Protein AF-A0A1M5M023-F1 (afdb_monomer_lite)

Radius of gyration: 17.91 Å; chains: 1; bounding box: 40×38×48 Å

Secondary structure (DSSP, 8-state):
-------S--S-TTSS-SEEE-GGG-SSHHHHHHHHHHHSSTTHHHHHHHHTTS---EEEEEEPSS----SEE-EES--TT--EEEEHHHHHHHTTS-BTT-EEEEEEEEETTEEEEEEEEE-PBPPGGGB-TTT-EEEE--TTSPPEEE--SSHHHHHHHHTT-S--EEEE--B-TT--TT-SEEE-TTS-EEEEHHHHHHHHHTT--S-EEEE-SSSTTSEEEEE-

pLDDT: mean 89.11, std 13.05, range [33.25, 98.62]

Foldseek 3Di:
DDDDPDFPCQQDPVQAFFKEQDLVQDPDSVLVVVQCCCFVDPNVVVQVVCPLVDAHASREIEGDQRGDDFQWGGYPPGTHQQGTKGAPLRVVLPVVAAAASWDWHWHWYDYPPDIGTTTRIGADADDQQQWPQVPWKKWFDDPPGDTDIDGDPGPVRVVVVCVVPVGMGTAAIDTHPPDDLRGAWHAHPNRWIKGFPVSVVSCVVSVGGDWDWAQDHHDPDGITTIDD

Sequence (228 aa):
MRSSSDPKEIGVSNGIMQAEILRSGFLNPSKYDDLMANLGSNLYWNHVDKIRSMVFDVQYAKLLPDAIRTDFLQFGPALISCPFLISTSAKNLLMQFNLSGLSLWPATVAKGRERFDYFLAYLSHVPDESIDFGKSVFFTGGMFLPKNFLKFSDANEKRQFVSKNYDLGYHSIYSGKGFDSSLDLFELSNAEVLVSSRLKNALEKAQLSGVHFLPAFGEEGEWLKLYC

Structure (mmCIF, N/CA/C/O backbone):
data_AF-A0A1M5M023-F1
#
_entry.id   AF-A0A1M5M023-F1
#
loop_
_atom_site.group_PDB
_atom_site.id
_atom_site.type_symbol
_atom_site.label_atom_id
_atom_site.label_alt_id
_atom_site.label_comp_id
_atom_site.label_asym_id
_atom_site.label_entity_id
_atom_site.label_seq_id
_atom_site.pdbx_PDB_ins_code
_atom_site.Cartn_x
_atom_site.Cartn_y
_atom_site.Cartn_z
_atom_site.occupancy
_atom_site.B_iso_or_equiv
_atom_site.auth_seq_id
_atom_site.auth_comp_id
_atom_site.auth_asym_id
_atom_site.auth_atom_id
_atom_site.pdbx_PDB_model_num
ATOM 1 N N . MET A 1 1 ? 15.739 5.879 24.626 1.00 35.38 1 MET A N 1
ATOM 2 C CA . MET A 1 1 ? 16.598 5.434 23.509 1.00 35.38 1 MET A CA 1
ATOM 3 C C . MET A 1 1 ? 15.853 4.343 22.760 1.00 35.38 1 MET A C 1
ATOM 5 O O . MET A 1 1 ? 15.659 3.278 23.326 1.00 35.38 1 MET A O 1
ATOM 9 N N . ARG A 1 2 ? 15.326 4.643 21.566 1.00 33.25 2 ARG A N 1
ATOM 10 C CA . ARG A 1 2 ? 14.674 3.660 20.688 1.00 33.25 2 ARG A CA 1
ATOM 11 C C . ARG A 1 2 ? 15.612 3.363 19.521 1.00 33.25 2 ARG A C 1
ATOM 13 O O . ARG A 1 2 ? 16.281 4.261 19.025 1.00 33.25 2 ARG A O 1
ATOM 20 N N . SER A 1 3 ? 15.695 2.075 19.231 1.00 36.56 3 SER A N 1
ATOM 21 C CA . SER A 1 3 ? 16.610 1.361 18.351 1.00 36.56 3 SER A CA 1
ATOM 22 C C . SER A 1 3 ? 16.607 1.849 16.905 1.00 36.56 3 SER A C 1
ATOM 24 O O . SER A 1 3 ? 15.561 2.235 16.392 1.00 36.56 3 SER A O 1
ATOM 26 N N . SER A 1 4 ? 17.792 1.749 16.292 1.00 42.66 4 SER A N 1
ATOM 27 C CA . SER A 1 4 ? 18.099 1.847 14.859 1.00 42.66 4 SER A CA 1
ATOM 28 C C . SER A 1 4 ? 16.906 1.509 13.956 1.00 42.66 4 SER A C 1
ATOM 30 O O . SER A 1 4 ? 16.450 0.366 13.922 1.00 42.66 4 SER A O 1
ATOM 32 N N . SER A 1 5 ? 16.397 2.536 13.277 1.00 41.84 5 SER A N 1
ATOM 33 C CA . SER A 1 5 ? 15.277 2.503 12.334 1.00 41.84 5 SER A CA 1
ATOM 34 C C . SER A 1 5 ? 15.737 2.538 10.878 1.00 41.84 5 SER A C 1
ATOM 36 O O . SER A 1 5 ? 14.911 2.764 9.997 1.00 41.84 5 SER A O 1
ATOM 38 N N . ASP A 1 6 ? 17.035 2.380 10.621 1.00 42.81 6 ASP A N 1
ATOM 39 C CA . ASP A 1 6 ? 17.540 2.487 9.261 1.00 42.81 6 ASP A CA 1
ATOM 40 C C . ASP A 1 6 ? 17.198 1.203 8.498 1.00 42.81 6 ASP A C 1
ATOM 42 O O . ASP A 1 6 ? 17.488 0.098 8.983 1.00 42.81 6 ASP A O 1
ATOM 46 N N . PRO A 1 7 ? 16.548 1.314 7.328 1.00 45.66 7 PRO A N 1
ATOM 47 C CA . PRO A 1 7 ? 16.243 0.156 6.515 1.00 45.66 7 PRO A CA 1
ATOM 48 C C . PRO A 1 7 ? 17.535 -0.598 6.193 1.00 45.66 7 PRO A C 1
ATOM 50 O O . PRO A 1 7 ? 18.581 0.003 5.938 1.00 45.66 7 PRO A O 1
ATOM 53 N N . LYS A 1 8 ? 17.462 -1.934 6.188 1.00 51.94 8 LYS A N 1
ATOM 54 C CA . LYS A 1 8 ? 18.503 -2.788 5.607 1.00 51.94 8 LYS A CA 1
ATOM 55 C C . LYS A 1 8 ? 18.603 -2.439 4.120 1.00 51.94 8 LYS A C 1
ATOM 57 O O . LYS A 1 8 ? 17.838 -2.958 3.321 1.00 51.94 8 LYS A O 1
ATOM 62 N N . GLU A 1 9 ? 19.502 -1.511 3.810 1.00 61.62 9 GLU A N 1
ATOM 63 C CA . GLU A 1 9 ? 20.030 -1.160 2.490 1.00 61.62 9 GLU A CA 1
ATOM 64 C C . GLU A 1 9 ? 18.996 -1.240 1.345 1.00 61.62 9 GLU A C 1
ATOM 66 O O . GLU A 1 9 ? 19.078 -2.094 0.471 1.00 61.62 9 GLU A O 1
ATOM 71 N N . ILE A 1 10 ? 18.026 -0.315 1.310 1.00 60.50 10 ILE A N 1
ATOM 72 C CA . ILE A 1 10 ? 17.159 -0.107 0.125 1.00 60.50 10 ILE A CA 1
ATOM 73 C C . ILE A 1 10 ? 17.850 0.716 -0.980 1.00 60.50 10 ILE A C 1
ATOM 75 O O . ILE A 1 10 ? 17.304 0.900 -2.071 1.00 60.50 10 ILE A O 1
ATOM 79 N N . GLY A 1 11 ? 19.068 1.197 -0.710 1.00 53.47 11 GLY A N 1
ATOM 80 C CA . GLY A 1 11 ? 19.933 1.883 -1.670 1.00 53.47 11 GLY A CA 1
ATOM 81 C C . GLY A 1 11 ? 19.554 3.335 -1.975 1.00 53.47 11 GLY A C 1
ATOM 82 O O . GLY A 1 11 ? 20.213 3.963 -2.788 1.00 53.47 11 GLY A O 1
ATOM 83 N N . VAL A 1 12 ? 18.532 3.914 -1.337 1.00 57.50 12 VAL A N 1
ATOM 84 C CA . VAL A 1 12 ? 18.124 5.313 -1.576 1.00 57.50 12 VAL A CA 1
ATOM 85 C C . VAL A 1 12 ? 18.410 6.213 -0.377 1.00 57.50 12 VAL A C 1
ATOM 87 O O . VAL A 1 12 ? 18.121 5.862 0.762 1.00 57.50 12 VAL A O 1
ATOM 90 N N . SER A 1 13 ? 18.954 7.404 -0.640 1.00 51.31 13 SER A N 1
ATOM 91 C CA . SER A 1 13 ? 19.329 8.388 0.389 1.00 51.31 13 SER A CA 1
ATOM 92 C C . SER A 1 13 ? 18.140 9.129 1.004 1.00 51.31 13 SER A C 1
ATOM 94 O O . SER A 1 13 ? 18.259 9.677 2.096 1.00 51.31 13 SER A O 1
ATOM 96 N N . ASN A 1 14 ? 16.994 9.153 0.318 1.00 57.53 14 ASN A N 1
ATOM 97 C CA . ASN A 1 14 ? 15.777 9.806 0.796 1.00 57.53 14 ASN A CA 1
ATOM 98 C C . ASN A 1 14 ? 14.862 8.872 1.603 1.00 57.53 14 ASN A C 1
ATOM 100 O O . ASN A 1 14 ? 13.925 9.371 2.210 1.00 57.53 14 ASN A O 1
ATOM 104 N N . GLY A 1 15 ? 15.107 7.556 1.596 1.00 59.62 15 GLY A N 1
ATOM 105 C CA . GLY A 1 15 ? 14.367 6.564 2.384 1.00 59.62 15 GLY A CA 1
ATOM 106 C C . GLY A 1 15 ? 12.856 6.466 2.125 1.00 59.62 15 GLY A C 1
ATOM 107 O O . GLY A 1 15 ? 12.170 5.864 2.938 1.00 59.62 15 GLY A O 1
ATOM 108 N N . ILE A 1 16 ? 12.329 7.093 1.062 1.00 73.75 16 ILE A N 1
ATOM 109 C CA . ILE A 1 16 ? 10.873 7.281 0.857 1.00 73.75 16 ILE A CA 1
ATOM 110 C C . ILE A 1 16 ? 10.359 6.623 -0.433 1.00 73.75 16 ILE A C 1
ATOM 112 O O . ILE A 1 16 ? 9.174 6.342 -0.569 1.00 73.75 16 ILE A O 1
ATOM 116 N N . MET A 1 17 ? 11.209 6.438 -1.444 1.00 88.25 17 MET A N 1
ATOM 117 C CA . MET A 1 17 ? 10.766 5.929 -2.742 1.00 88.25 17 MET A CA 1
ATOM 118 C C . MET A 1 17 ? 11.914 5.226 -3.451 1.00 88.25 17 MET A C 1
ATOM 120 O O . MET A 1 17 ? 13.002 5.786 -3.554 1.00 88.25 17 MET A O 1
ATOM 124 N N . GLN A 1 18 ? 11.662 4.031 -3.986 1.00 93.81 18 GLN A N 1
ATOM 125 C CA . GLN A 1 18 ? 12.644 3.253 -4.745 1.00 93.81 18 GLN A CA 1
ATOM 126 C C . GLN A 1 18 ? 12.351 3.252 -6.249 1.00 93.81 18 GLN A C 1
ATOM 128 O O . GLN A 1 18 ? 13.284 3.137 -7.043 1.00 93.81 18 GLN A O 1
ATOM 133 N N . ALA A 1 19 ? 11.087 3.395 -6.657 1.00 96.31 19 ALA A N 1
ATOM 134 C CA . ALA A 1 19 ? 10.673 3.397 -8.059 1.00 96.31 19 ALA A CA 1
ATOM 135 C C . ALA A 1 19 ? 9.738 4.567 -8.411 1.00 96.31 19 ALA A C 1
ATOM 137 O O . ALA A 1 19 ? 9.042 5.104 -7.560 1.00 96.31 19 ALA A O 1
ATOM 138 N N . GLU A 1 20 ? 9.687 4.948 -9.683 1.00 97.00 20 GLU A N 1
ATOM 139 C CA . GLU A 1 20 ? 8.824 6.020 -10.185 1.00 97.00 20 GLU A CA 1
ATOM 140 C C . GLU A 1 20 ? 7.990 5.530 -11.376 1.00 97.00 20 GLU A C 1
ATOM 142 O O . GLU A 1 20 ? 8.530 5.159 -12.419 1.00 97.00 20 GLU A O 1
ATOM 147 N N . ILE A 1 21 ? 6.666 5.520 -11.238 1.00 97.75 21 ILE A N 1
ATOM 148 C CA . ILE A 1 21 ? 5.713 5.241 -12.311 1.00 97.75 21 ILE A CA 1
ATOM 149 C C . ILE A 1 21 ? 5.645 6.471 -13.214 1.00 97.75 21 ILE A C 1
ATOM 151 O O . ILE A 1 21 ? 5.137 7.528 -12.836 1.00 97.75 21 ILE A O 1
ATOM 155 N N . LEU A 1 22 ? 6.145 6.320 -14.438 1.00 97.31 22 LEU A N 1
ATOM 156 C CA . LEU A 1 22 ? 6.310 7.427 -15.374 1.00 97.31 22 LEU A CA 1
ATOM 157 C C . LEU A 1 22 ? 5.343 7.303 -16.542 1.00 97.31 22 LEU A C 1
ATOM 159 O O . LEU A 1 22 ? 5.403 6.336 -17.301 1.00 97.31 22 LEU A O 1
ATOM 163 N N . ARG A 1 23 ? 4.536 8.348 -16.760 1.00 97.31 23 ARG A N 1
ATOM 164 C CA . ARG A 1 23 ? 3.611 8.454 -17.900 1.00 97.31 23 ARG A CA 1
ATOM 165 C C . ARG A 1 23 ? 4.286 8.186 -19.245 1.00 97.31 23 ARG A C 1
ATOM 167 O O . ARG A 1 23 ? 3.707 7.532 -20.103 1.00 97.31 23 ARG A O 1
ATOM 174 N N . SER A 1 24 ? 5.515 8.671 -19.425 1.00 96.38 24 SER A N 1
ATOM 175 C CA . SER A 1 24 ? 6.295 8.511 -20.661 1.00 96.38 24 SER A CA 1
ATOM 176 C C . SER A 1 24 ? 6.699 7.066 -20.966 1.00 96.38 24 SER A C 1
ATOM 178 O O . SER A 1 24 ? 7.085 6.780 -22.096 1.00 96.38 24 SER A O 1
ATOM 180 N N . GLY A 1 25 ? 6.626 6.164 -19.985 1.00 94.12 25 GLY A N 1
ATOM 181 C CA . GLY A 1 25 ? 6.910 4.745 -20.175 1.00 94.12 25 GLY A CA 1
ATOM 182 C C . GLY A 1 25 ? 5.695 3.906 -20.575 1.00 94.12 25 GLY A C 1
ATOM 183 O O . GLY A 1 25 ? 5.856 2.732 -20.898 1.00 94.12 25 GLY A O 1
ATOM 184 N N . PHE A 1 26 ? 4.489 4.480 -20.575 1.00 96.62 26 PHE A N 1
ATOM 185 C CA . PHE A 1 26 ? 3.281 3.784 -21.010 1.00 96.62 26 PHE A CA 1
ATOM 186 C C . PHE A 1 26 ? 3.170 3.832 -22.535 1.00 96.62 26 PHE A C 1
ATOM 188 O O . PHE A 1 26 ? 3.333 4.886 -23.147 1.00 96.62 26 PHE A O 1
ATOM 195 N N . LEU A 1 27 ? 2.831 2.696 -23.152 1.00 95.00 27 LEU A N 1
ATOM 196 C CA . LEU A 1 27 ? 2.595 2.601 -24.598 1.00 95.00 27 LEU A CA 1
ATOM 197 C C . LEU A 1 27 ? 1.394 3.451 -25.024 1.00 95.00 27 LEU A C 1
ATOM 199 O O . LEU A 1 27 ? 1.394 4.049 -26.095 1.00 95.00 27 LEU A O 1
ATOM 203 N N . ASN A 1 28 ? 0.374 3.496 -24.166 1.00 94.62 28 ASN A N 1
ATOM 204 C CA . ASN A 1 28 ? -0.762 4.391 -24.299 1.00 94.62 28 ASN A CA 1
ATOM 205 C C . ASN A 1 28 ? -0.830 5.294 -23.057 1.00 94.62 28 ASN A C 1
ATOM 207 O O . ASN A 1 28 ? -1.202 4.804 -21.986 1.00 94.62 28 ASN A O 1
ATOM 211 N N . PRO A 1 29 ? -0.526 6.597 -23.183 1.00 95.38 29 PRO A N 1
ATOM 212 C CA . PRO A 1 29 ? -0.578 7.524 -22.060 1.00 95.38 29 PRO A CA 1
ATOM 213 C C . PRO A 1 29 ? -1.946 7.611 -21.371 1.00 95.38 29 PRO A C 1
ATOM 215 O O . PRO A 1 29 ? -1.983 7.883 -20.175 1.00 95.38 29 PRO A O 1
ATOM 218 N N . SER A 1 30 ? -3.053 7.311 -22.066 1.00 95.75 30 SER A N 1
ATOM 219 C CA . SER A 1 30 ? -4.382 7.321 -21.441 1.00 95.75 30 SER A CA 1
ATOM 220 C C . SER A 1 30 ? -4.502 6.286 -20.322 1.00 95.75 30 SER A C 1
ATOM 222 O O . SER A 1 30 ? -5.190 6.537 -19.348 1.00 95.75 30 SER A O 1
ATOM 224 N N . LYS A 1 31 ? -3.787 5.154 -20.404 1.00 95.56 31 LYS A N 1
ATOM 225 C CA . LYS A 1 31 ? -3.779 4.149 -19.329 1.00 95.56 31 LYS A CA 1
ATOM 226 C C . LYS A 1 31 ? -3.138 4.675 -18.045 1.00 95.56 31 LYS A C 1
ATOM 228 O O . LYS A 1 31 ? -3.568 4.311 -16.956 1.00 95.56 31 LYS A O 1
ATOM 233 N N . TYR A 1 32 ? -2.101 5.506 -18.171 1.00 96.56 32 TYR A N 1
ATOM 234 C CA . TYR A 1 32 ? -1.521 6.195 -17.020 1.00 96.56 32 TYR A CA 1
ATOM 235 C C . TYR A 1 32 ? -2.515 7.214 -16.460 1.00 96.56 32 TYR A C 1
ATOM 237 O O . TYR A 1 32 ? -2.708 7.281 -15.251 1.00 96.56 32 TYR A O 1
ATOM 245 N N . ASP A 1 33 ? -3.171 7.977 -17.335 1.00 95.12 33 ASP A N 1
ATOM 246 C CA . ASP A 1 33 ? -4.159 8.972 -16.917 1.00 95.12 33 ASP A CA 1
ATOM 247 C C . ASP A 1 33 ? -5.345 8.302 -16.194 1.00 95.12 33 ASP A C 1
ATOM 249 O O . ASP A 1 33 ? -5.766 8.781 -15.144 1.00 95.12 33 ASP A O 1
ATOM 253 N N . ASP A 1 34 ? -5.806 7.143 -16.674 1.00 94.00 34 ASP A N 1
ATOM 254 C CA . ASP A 1 34 ? -6.837 6.321 -16.033 1.00 94.00 34 ASP A CA 1
ATOM 255 C C . ASP A 1 34 ? -6.379 5.791 -14.663 1.00 94.00 34 ASP A C 1
ATOM 257 O O . ASP A 1 34 ? -7.137 5.856 -13.691 1.00 94.00 34 ASP A O 1
ATOM 261 N N . LEU A 1 35 ? -5.138 5.298 -14.556 1.00 95.81 35 LEU A N 1
ATOM 262 C CA . LEU A 1 35 ? -4.537 4.874 -13.286 1.00 95.81 35 LEU A CA 1
ATOM 263 C C . LEU A 1 35 ? -4.533 6.029 -12.274 1.00 95.81 35 LEU A C 1
ATOM 265 O O . LEU A 1 35 ? -4.986 5.867 -11.142 1.00 95.81 35 LEU A O 1
ATOM 269 N N . MET A 1 36 ? -4.067 7.208 -12.688 1.00 95.50 36 MET A N 1
ATOM 270 C CA . MET A 1 36 ? -3.981 8.386 -11.825 1.00 95.50 36 MET A CA 1
ATOM 271 C C . MET A 1 36 ? -5.354 8.950 -11.464 1.00 95.50 36 MET A C 1
ATOM 273 O O . MET A 1 36 ? -5.558 9.371 -10.328 1.00 95.50 36 MET A O 1
ATOM 277 N N . ALA A 1 37 ? -6.315 8.933 -12.387 1.00 93.25 37 ALA A N 1
ATOM 278 C CA . ALA A 1 37 ? -7.674 9.371 -12.106 1.00 93.25 37 ALA A CA 1
ATOM 279 C C . ALA A 1 37 ? -8.325 8.484 -11.038 1.00 93.25 37 ALA A C 1
ATOM 281 O O . ALA A 1 37 ? -8.910 9.007 -10.092 1.00 93.25 37 ALA A O 1
ATOM 282 N N . ASN A 1 38 ? -8.179 7.162 -11.149 1.00 93.62 38 ASN A N 1
ATOM 283 C CA . ASN A 1 38 ? -8.860 6.223 -10.258 1.00 93.62 38 ASN A CA 1
ATOM 284 C C . ASN A 1 38 ? -8.125 5.976 -8.939 1.00 93.62 38 ASN A C 1
ATOM 286 O O . ASN A 1 38 ? -8.792 5.802 -7.928 1.00 93.62 38 ASN A O 1
ATOM 290 N N . LEU A 1 39 ? -6.790 5.960 -8.929 1.00 94.69 39 LEU A N 1
ATOM 291 C CA . LEU A 1 39 ? -5.995 5.609 -7.745 1.00 94.69 39 LEU A CA 1
ATOM 292 C C . LEU A 1 39 ? -5.110 6.757 -7.245 1.00 94.69 39 LEU A C 1
ATOM 294 O O . LEU A 1 39 ? -4.741 6.774 -6.082 1.00 94.69 39 LEU A O 1
ATOM 298 N N . GLY A 1 40 ? -4.758 7.729 -8.083 1.00 92.00 40 GLY A N 1
ATOM 299 C CA . GLY A 1 40 ? -3.859 8.833 -7.721 1.00 92.00 40 GLY A CA 1
ATOM 300 C C . GLY A 1 40 ? -4.563 10.141 -7.349 1.00 92.00 40 GLY A C 1
ATOM 301 O O . GLY A 1 40 ? -3.900 11.166 -7.204 1.00 92.00 40 GLY A O 1
ATOM 302 N N . SER A 1 41 ? -5.896 10.149 -7.249 1.00 87.94 41 SER A N 1
ATOM 303 C CA . SER A 1 41 ? -6.681 11.369 -7.042 1.00 87.94 41 SER A CA 1
ATOM 304 C C . SER A 1 41 ? -7.843 11.167 -6.070 1.00 87.94 41 SER A C 1
ATOM 306 O O . SER A 1 41 ? -8.285 10.047 -5.825 1.00 87.94 41 SER A O 1
ATOM 308 N N . ASN A 1 42 ? -8.415 12.272 -5.582 1.00 80.62 42 ASN A N 1
ATOM 309 C CA . ASN A 1 42 ? -9.612 12.243 -4.732 1.00 80.62 42 ASN A CA 1
ATOM 310 C C . ASN A 1 42 ? -10.850 11.633 -5.421 1.00 80.62 42 ASN A C 1
ATOM 312 O O . ASN A 1 42 ? -11.826 11.335 -4.736 1.00 80.62 42 ASN A O 1
ATOM 316 N N . LEU A 1 43 ? -10.828 11.418 -6.745 1.00 83.56 43 LEU A N 1
ATOM 317 C CA . LEU A 1 43 ? -11.895 10.696 -7.444 1.00 83.56 43 LEU A CA 1
ATOM 318 C C . LEU A 1 43 ? -11.977 9.221 -7.027 1.00 83.56 43 LEU A C 1
ATOM 320 O O . LEU A 1 43 ? -13.042 8.628 -7.190 1.00 83.56 43 LEU A O 1
ATOM 324 N N . TYR A 1 44 ? -10.911 8.660 -6.440 1.00 87.94 44 TYR A N 1
ATOM 325 C CA . TYR A 1 44 ? -10.903 7.320 -5.844 1.00 87.94 44 TYR A CA 1
ATOM 326 C C . TYR A 1 44 ? -12.145 7.064 -4.983 1.00 87.94 44 TYR A C 1
ATOM 328 O O . TYR A 1 44 ? -12.845 6.065 -5.155 1.00 87.94 44 TYR A O 1
ATOM 336 N N . TRP A 1 45 ? -12.485 8.023 -4.117 1.00 85.19 45 TRP A N 1
ATOM 337 C CA . TRP A 1 45 ? -13.590 7.896 -3.169 1.00 85.19 45 TRP A CA 1
ATOM 338 C C . TRP A 1 45 ? -14.967 7.785 -3.836 1.00 85.19 45 TRP A C 1
ATOM 340 O O . TRP A 1 45 ? -15.885 7.229 -3.241 1.00 85.19 45 TRP A O 1
ATOM 350 N N . ASN A 1 46 ? -15.120 8.242 -5.083 1.00 85.88 46 ASN A N 1
ATOM 351 C CA . ASN A 1 46 ? -16.385 8.143 -5.820 1.00 85.88 46 ASN A CA 1
ATOM 352 C C . ASN A 1 46 ? -16.626 6.744 -6.406 1.00 85.88 46 ASN A C 1
ATOM 354 O O . ASN A 1 46 ? -17.747 6.424 -6.814 1.00 85.88 46 ASN A O 1
ATOM 358 N N . HIS A 1 47 ? -15.577 5.927 -6.518 1.00 86.00 47 HIS A N 1
ATOM 359 C CA . HIS A 1 47 ? -15.614 4.655 -7.239 1.00 86.00 47 HIS A CA 1
ATOM 360 C C . HIS A 1 47 ? -14.941 3.505 -6.483 1.00 86.00 47 HIS A C 1
ATOM 362 O O . HIS A 1 47 ? -14.726 2.456 -7.086 1.00 86.00 47 HIS A O 1
ATOM 368 N N . VAL A 1 48 ? -14.659 3.664 -5.185 1.00 86.75 48 VAL A N 1
ATOM 369 C CA . VAL A 1 48 ? -13.956 2.673 -4.350 1.00 86.75 48 VAL A CA 1
ATOM 370 C C . VAL A 1 48 ? -14.539 1.260 -4.485 1.00 86.75 48 VAL A C 1
ATOM 372 O O . VAL A 1 48 ? -13.797 0.306 -4.712 1.00 86.75 48 VAL A O 1
ATOM 375 N N . ASP A 1 49 ? -15.869 1.133 -4.513 1.00 86.56 49 ASP A N 1
ATOM 376 C CA . ASP A 1 49 ? -16.572 -0.153 -4.649 1.00 86.56 49 ASP A CA 1
ATOM 377 C C . ASP A 1 49 ? -16.336 -0.854 -6.000 1.00 86.56 49 ASP A C 1
ATOM 379 O O . ASP A 1 49 ? -16.578 -2.052 -6.146 1.00 86.56 49 ASP A O 1
ATOM 383 N N . LYS A 1 50 ? -15.875 -0.113 -7.014 1.00 90.00 50 LYS A N 1
ATOM 384 C CA . LYS A 1 50 ? -15.622 -0.606 -8.375 1.00 90.00 50 LYS A CA 1
ATOM 385 C C . LYS A 1 50 ? -14.143 -0.842 -8.660 1.00 90.00 50 LYS A C 1
ATOM 387 O O . LYS A 1 50 ? -13.835 -1.522 -9.630 1.00 90.00 50 LYS A O 1
ATOM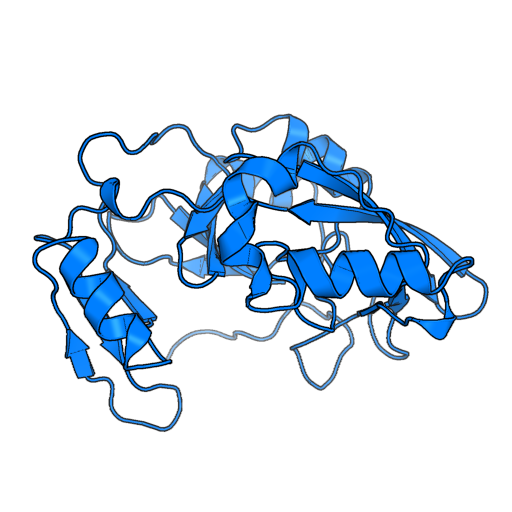 392 N N . ILE A 1 51 ? -13.226 -0.328 -7.839 1.00 89.94 51 ILE A N 1
ATOM 393 C CA . ILE A 1 51 ? -11.780 -0.414 -8.106 1.00 89.94 51 ILE A CA 1
ATOM 394 C C . ILE A 1 51 ? -11.327 -1.863 -8.303 1.00 89.94 51 ILE A C 1
ATOM 396 O O . ILE A 1 51 ? -10.569 -2.163 -9.219 1.00 89.94 51 ILE A O 1
ATOM 400 N N . ARG A 1 52 ? -11.856 -2.794 -7.506 1.00 85.38 52 ARG A N 1
ATOM 401 C CA . ARG A 1 52 ? -11.487 -4.217 -7.584 1.00 85.38 52 ARG A CA 1
ATOM 402 C C . ARG A 1 52 ? -11.937 -4.919 -8.864 1.00 85.38 52 ARG A C 1
ATOM 404 O O . ARG A 1 52 ? -11.370 -5.949 -9.211 1.00 85.38 52 ARG A O 1
ATOM 411 N N . SER A 1 53 ? -12.961 -4.407 -9.546 1.00 87.94 53 SER A N 1
ATOM 412 C CA . SER A 1 53 ? -13.391 -4.938 -10.845 1.00 87.94 53 SER A CA 1
ATOM 413 C C . SER A 1 53 ? -12.688 -4.257 -12.019 1.00 87.94 53 SER A C 1
ATOM 415 O O . SER A 1 53 ? -12.830 -4.706 -13.157 1.00 87.94 53 SER A O 1
ATOM 417 N N . MET A 1 54 ? -11.907 -3.205 -11.760 1.00 91.06 54 MET A N 1
ATOM 418 C CA . MET A 1 54 ? -11.059 -2.571 -12.759 1.00 91.06 54 MET A CA 1
ATOM 419 C C . MET A 1 54 ? -9.774 -3.370 -12.982 1.00 91.06 54 MET A C 1
ATOM 421 O O . MET A 1 54 ? -9.262 -4.073 -12.106 1.00 91.06 54 MET A O 1
ATOM 425 N N . VAL A 1 55 ? -9.233 -3.234 -14.190 1.00 90.50 55 VAL A N 1
ATOM 426 C CA . VAL A 1 55 ? -7.961 -3.839 -14.580 1.00 90.50 55 VAL A CA 1
ATOM 427 C C . VAL A 1 55 ? -6.981 -2.718 -14.866 1.00 90.50 55 VAL A C 1
ATOM 429 O O . VAL A 1 55 ? -7.121 -2.004 -15.859 1.00 90.50 55 VAL A O 1
ATOM 432 N N . PHE A 1 56 ? -5.982 -2.585 -14.001 1.00 94.94 56 PHE A N 1
ATOM 433 C CA . PHE A 1 56 ? -4.845 -1.708 -14.239 1.00 94.94 56 PHE A CA 1
ATOM 434 C C . PHE A 1 56 ? -3.652 -2.509 -14.767 1.00 94.94 56 PHE A C 1
ATOM 436 O O . PHE A 1 56 ? -3.574 -3.729 -14.627 1.00 94.94 56 PHE A O 1
ATOM 443 N N . ASP A 1 57 ? -2.738 -1.803 -15.419 1.00 95.12 57 ASP A N 1
ATOM 444 C CA . ASP A 1 57 ? -1.519 -2.350 -16.011 1.00 95.12 57 ASP A CA 1
ATOM 445 C C . ASP A 1 57 ? -0.443 -1.265 -15.920 1.00 95.12 57 ASP A C 1
ATOM 447 O O . ASP A 1 57 ? -0.480 -0.274 -16.657 1.00 95.12 57 ASP A O 1
ATOM 451 N N . VAL A 1 58 ? 0.477 -1.409 -14.963 1.00 96.88 58 VAL A N 1
ATOM 452 C CA . VAL A 1 58 ? 1.575 -0.459 -14.752 1.00 96.88 58 VAL A CA 1
ATOM 453 C C . VAL A 1 58 ? 2.705 -0.814 -15.711 1.00 96.88 58 VAL A C 1
ATOM 455 O O . VAL A 1 58 ? 3.655 -1.520 -15.378 1.00 96.88 58 VAL A O 1
ATOM 458 N N . GLN A 1 59 ? 2.602 -0.305 -16.934 1.00 96.12 59 GLN A N 1
ATOM 459 C CA . GLN A 1 59 ? 3.499 -0.686 -18.030 1.00 96.12 59 GLN A CA 1
ATOM 460 C C . GLN A 1 59 ? 4.953 -0.268 -17.805 1.00 96.12 59 GLN A C 1
ATOM 462 O O . GLN A 1 59 ? 5.860 -0.834 -18.418 1.00 96.12 59 GLN A O 1
ATOM 467 N N . TYR A 1 60 ? 5.187 0.726 -16.944 1.00 97.12 60 TYR A N 1
ATOM 468 C CA . TYR A 1 60 ? 6.530 1.195 -16.658 1.00 97.12 60 TYR A CA 1
ATOM 469 C C . TYR A 1 60 ? 6.646 1.914 -15.311 1.00 97.12 60 TYR A C 1
ATOM 471 O O . TYR A 1 60 ? 6.073 2.985 -15.100 1.00 97.12 6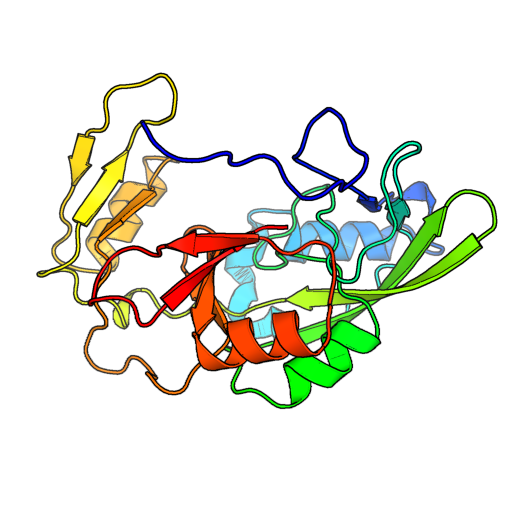0 TYR A O 1
ATOM 479 N N . ALA A 1 61 ? 7.480 1.352 -14.442 1.00 97.94 61 ALA A N 1
ATOM 480 C CA . ALA A 1 61 ? 8.033 1.995 -13.263 1.00 97.94 61 ALA A CA 1
ATOM 481 C C . ALA A 1 61 ? 9.565 1.982 -13.351 1.00 97.94 61 ALA A C 1
ATOM 483 O O . ALA A 1 61 ? 10.188 0.937 -13.528 1.00 97.94 61 ALA A O 1
ATOM 484 N N . LYS A 1 62 ? 10.205 3.140 -13.241 1.00 97.62 62 LYS A N 1
ATOM 485 C CA . LYS A 1 62 ? 11.661 3.281 -13.268 1.00 97.62 62 LYS A CA 1
ATOM 486 C C . LYS A 1 62 ? 12.225 3.099 -11.864 1.00 97.62 62 LYS A C 1
ATOM 488 O O . LYS A 1 62 ? 11.937 3.905 -10.990 1.00 97.62 62 LYS A O 1
ATOM 493 N N . LEU A 1 63 ? 13.069 2.095 -11.660 1.00 96.75 63 LEU A N 1
ATOM 494 C CA . LEU A 1 63 ? 13.847 1.952 -10.431 1.00 96.75 63 LEU A CA 1
ATOM 495 C C . LEU A 1 63 ? 14.888 3.084 -10.368 1.00 96.75 63 LEU A C 1
ATOM 497 O O . LEU A 1 63 ? 15.580 3.351 -11.360 1.00 96.75 63 LEU A O 1
ATOM 501 N N . LEU A 1 64 ? 14.980 3.774 -9.231 1.00 94.69 64 LEU A N 1
ATOM 502 C CA . LEU A 1 64 ? 15.909 4.888 -9.053 1.00 94.69 64 LEU A CA 1
ATOM 503 C C . LEU A 1 64 ? 17.373 4.405 -9.146 1.00 94.69 64 LEU A C 1
ATOM 505 O O . LEU A 1 64 ? 17.645 3.231 -8.884 1.00 94.69 64 LEU A O 1
ATOM 509 N N . PRO A 1 65 ? 18.328 5.273 -9.542 1.00 90.50 65 PRO A N 1
ATOM 510 C CA . PRO A 1 65 ? 19.705 4.859 -9.836 1.00 90.50 65 PRO A CA 1
ATOM 511 C C . PRO A 1 65 ? 20.366 4.042 -8.719 1.00 90.50 65 PRO A C 1
ATOM 513 O O . PRO A 1 65 ? 20.879 2.949 -8.979 1.00 90.50 65 PRO A O 1
ATOM 516 N N . ASP A 1 66 ? 20.254 4.524 -7.483 1.00 89.62 66 ASP A N 1
ATOM 517 C CA . ASP A 1 66 ? 20.882 3.901 -6.316 1.00 89.62 66 ASP A CA 1
ATOM 518 C C . ASP A 1 66 ? 19.973 2.861 -5.643 1.00 89.62 66 ASP A C 1
ATOM 520 O O . ASP A 1 66 ? 20.447 2.024 -4.879 1.00 89.62 66 ASP A O 1
ATOM 524 N N . ALA A 1 67 ? 18.682 2.826 -5.998 1.00 91.19 67 ALA A N 1
ATOM 525 C CA . ALA A 1 67 ? 17.744 1.868 -5.432 1.00 91.19 67 ALA A CA 1
ATOM 526 C C . ALA A 1 67 ? 18.155 0.423 -5.741 1.00 91.19 67 ALA A C 1
ATOM 528 O O . ALA A 1 67 ? 18.489 0.053 -6.882 1.00 91.19 67 ALA A O 1
ATOM 529 N N . ILE A 1 68 ? 18.087 -0.401 -4.699 1.00 91.00 68 ILE A N 1
ATOM 530 C CA . ILE A 1 68 ? 18.280 -1.843 -4.780 1.00 91.00 68 ILE A CA 1
ATOM 531 C C . ILE A 1 68 ? 16.948 -2.486 -5.167 1.00 91.00 68 ILE A C 1
ATOM 533 O O . ILE A 1 68 ? 15.879 -2.072 -4.722 1.00 91.00 68 ILE A O 1
ATOM 537 N N . ARG A 1 69 ? 17.013 -3.500 -6.034 1.00 94.06 69 ARG A N 1
ATOM 538 C CA . ARG A 1 69 ? 15.841 -4.286 -6.422 1.00 94.06 69 ARG A CA 1
ATOM 539 C C . ARG A 1 69 ? 15.450 -5.205 -5.263 1.00 94.06 69 ARG A C 1
ATOM 541 O O . ARG A 1 69 ? 16.172 -6.161 -4.990 1.00 94.06 69 ARG A O 1
ATOM 548 N N . THR A 1 70 ? 14.306 -4.936 -4.648 1.00 95.88 70 THR A N 1
ATOM 549 C CA . THR A 1 70 ? 13.763 -5.680 -3.503 1.00 95.88 70 THR A CA 1
ATOM 550 C C . THR A 1 70 ? 12.416 -6.325 -3.820 1.00 95.88 70 THR A C 1
ATOM 552 O O . THR A 1 70 ? 11.773 -5.980 -4.809 1.00 95.88 70 THR A O 1
ATOM 555 N N . ASP A 1 71 ? 11.969 -7.279 -3.005 1.00 97.69 71 ASP A N 1
ATOM 556 C CA . ASP A 1 71 ? 10.692 -7.976 -3.212 1.00 97.69 71 ASP A CA 1
ATOM 557 C C . ASP A 1 71 ? 9.476 -7.083 -2.993 1.00 97.69 71 ASP A C 1
ATOM 559 O O . ASP A 1 71 ? 8.434 -7.319 -3.597 1.00 97.69 71 ASP A O 1
ATOM 563 N N . PHE A 1 72 ? 9.629 -6.051 -2.173 1.00 96.69 72 PHE A N 1
ATOM 564 C CA . PHE A 1 72 ? 8.665 -4.983 -1.993 1.00 96.69 72 PHE A CA 1
ATOM 565 C C . PHE A 1 72 ? 9.351 -3.657 -2.310 1.00 96.69 72 PHE A C 1
ATOM 567 O O . PHE A 1 72 ? 10.470 -3.414 -1.859 1.00 96.69 72 PHE A O 1
ATOM 574 N N . LEU A 1 73 ? 8.710 -2.832 -3.132 1.00 95.81 73 LEU A N 1
ATOM 575 C CA . LEU A 1 73 ? 9.220 -1.537 -3.564 1.00 95.81 73 LEU A CA 1
ATOM 576 C C . LEU A 1 73 ? 8.213 -0.445 -3.222 1.00 95.81 73 LEU A C 1
ATOM 578 O O . LEU A 1 73 ? 7.057 -0.501 -3.659 1.00 95.81 73 LEU A O 1
ATOM 582 N N . GLN A 1 74 ? 8.682 0.593 -2.533 1.00 94.44 74 GLN A N 1
ATOM 583 C CA . GLN A 1 74 ? 7.968 1.867 -2.501 1.00 94.44 74 GLN A CA 1
ATOM 584 C C . GLN A 1 74 ? 8.098 2.574 -3.843 1.00 94.44 74 GLN A C 1
ATOM 586 O O . GLN A 1 74 ? 9.168 2.586 -4.467 1.00 94.44 74 GLN A O 1
ATOM 591 N N . PHE A 1 75 ? 7.015 3.205 -4.273 1.00 95.56 75 PHE A N 1
ATOM 592 C CA . PHE A 1 75 ? 6.972 3.896 -5.547 1.00 95.56 75 PHE A CA 1
ATOM 593 C C . PHE A 1 75 ? 6.263 5.245 -5.446 1.00 95.56 75 PHE A C 1
ATOM 595 O O . PHE A 1 75 ? 5.488 5.499 -4.527 1.00 95.56 75 PHE A O 1
ATOM 602 N N . GLY A 1 76 ? 6.536 6.103 -6.422 1.00 94.81 76 GLY A N 1
ATOM 603 C CA . GLY A 1 76 ? 5.811 7.345 -6.652 1.00 94.81 76 GLY A CA 1
ATOM 604 C C . GLY A 1 76 ? 5.295 7.430 -8.090 1.00 94.81 76 GLY A C 1
ATOM 605 O O . GLY A 1 76 ? 5.801 6.713 -8.950 1.00 94.81 76 GLY A O 1
ATOM 606 N N . PRO A 1 77 ? 4.317 8.299 -8.385 1.00 95.00 77 PRO A N 1
ATOM 607 C CA . PRO A 1 77 ? 3.490 9.008 -7.408 1.00 95.00 77 PRO A CA 1
ATOM 608 C C . PRO A 1 77 ? 2.708 8.037 -6.510 1.00 95.00 77 PRO A C 1
ATOM 610 O O . PRO A 1 77 ? 2.467 6.892 -6.891 1.00 95.00 77 PRO A O 1
ATOM 613 N N . ALA A 1 78 ? 2.344 8.495 -5.310 1.00 92.75 78 ALA A N 1
ATOM 614 C CA . ALA A 1 78 ? 1.555 7.695 -4.380 1.00 92.75 78 ALA A CA 1
ATOM 615 C C . ALA A 1 78 ? 0.174 7.395 -4.979 1.00 92.75 78 ALA A C 1
ATOM 617 O O . ALA A 1 78 ? -0.481 8.282 -5.532 1.00 92.75 78 ALA A O 1
ATOM 618 N N . LEU A 1 79 ? -0.260 6.145 -4.847 1.00 95.38 79 LEU A N 1
ATOM 619 C CA . LEU A 1 79 ? -1.571 5.677 -5.273 1.00 95.38 79 LEU A CA 1
ATOM 620 C C . LEU A 1 79 ? -2.335 5.204 -4.032 1.00 95.38 79 LEU A C 1
ATOM 622 O O . LEU A 1 79 ? -1.813 4.434 -3.226 1.00 95.38 79 LEU A O 1
ATOM 626 N N . ILE A 1 80 ? -3.563 5.687 -3.870 1.00 93.75 80 ILE A N 1
ATOM 627 C CA . ILE A 1 80 ? -4.440 5.370 -2.746 1.00 93.75 80 ILE A CA 1
ATOM 628 C C . ILE A 1 80 ? -4.655 3.858 -2.700 1.00 93.75 80 ILE A C 1
ATOM 630 O O . ILE A 1 80 ? -4.920 3.219 -3.723 1.00 93.75 80 ILE A O 1
ATOM 634 N N . SER A 1 81 ? -4.509 3.294 -1.501 1.00 94.38 81 SER A N 1
ATOM 635 C CA . SER A 1 81 ? -4.637 1.862 -1.234 1.00 94.38 81 SER A CA 1
ATOM 636 C C . SER A 1 81 ? -3.676 0.957 -1.994 1.00 94.38 81 SER A C 1
ATOM 638 O O . SER A 1 81 ? -3.877 -0.255 -2.043 1.00 94.38 81 SER A O 1
ATOM 640 N N . CYS A 1 82 ? -2.621 1.516 -2.586 1.00 96.19 82 CYS A N 1
ATOM 641 C CA . CYS A 1 82 ? -1.607 0.751 -3.293 1.00 96.19 82 CYS A CA 1
ATOM 642 C C . CYS A 1 82 ? -0.247 0.942 -2.623 1.00 96.19 82 CYS A C 1
ATOM 644 O O . CYS A 1 82 ? 0.572 1.718 -3.118 1.00 96.19 82 CYS A O 1
ATOM 646 N N . PRO A 1 83 ? 0.010 0.287 -1.481 1.00 94.50 83 PRO A N 1
ATOM 647 C CA . PRO A 1 83 ? 1.166 0.630 -0.667 1.00 94.50 83 PRO A CA 1
ATOM 648 C C . PRO A 1 83 ? 2.498 0.271 -1.338 1.00 94.50 83 PRO A C 1
ATOM 650 O O . PRO A 1 83 ? 3.480 0.985 -1.145 1.00 94.50 83 PRO A O 1
ATOM 653 N N . PHE A 1 84 ? 2.550 -0.805 -2.139 1.00 95.75 84 PHE A N 1
ATOM 654 C CA . PHE A 1 84 ? 3.809 -1.338 -2.674 1.00 95.75 84 PHE A CA 1
ATOM 655 C C . PHE A 1 84 ? 3.666 -1.932 -4.085 1.00 95.75 84 PHE A C 1
ATOM 657 O O . PHE A 1 84 ? 2.607 -2.435 -4.474 1.00 95.75 84 PHE A O 1
ATOM 664 N N . LEU A 1 85 ? 4.775 -1.943 -4.827 1.00 98.06 85 LEU A N 1
ATOM 665 C CA . LEU A 1 85 ? 4.999 -2.885 -5.925 1.00 98.06 85 LEU A CA 1
ATOM 666 C C . LEU A 1 85 ? 5.647 -4.147 -5.345 1.00 98.06 85 LEU A C 1
ATOM 668 O O . LEU A 1 85 ? 6.621 -4.044 -4.604 1.00 98.06 85 LEU A O 1
ATOM 672 N N . ILE A 1 86 ? 5.151 -5.332 -5.702 1.00 98.38 86 ILE A N 1
ATOM 673 C CA . ILE A 1 86 ? 5.647 -6.607 -5.168 1.00 98.38 86 ILE A CA 1
ATOM 674 C C . ILE A 1 86 ? 6.202 -7.528 -6.258 1.00 98.38 86 ILE A C 1
ATOM 676 O O . ILE A 1 86 ? 5.664 -7.590 -7.363 1.00 98.38 86 ILE A O 1
ATOM 680 N N . SER A 1 87 ? 7.268 -8.264 -5.952 1.00 98.44 87 SER A N 1
ATOM 681 C CA . SER A 1 87 ? 7.857 -9.257 -6.851 1.00 98.44 87 SER A CA 1
ATOM 682 C C . SER A 1 87 ? 6.944 -10.476 -7.025 1.00 98.44 87 SER A C 1
ATOM 684 O O . SER A 1 87 ? 5.999 -10.706 -6.264 1.00 98.44 87 SER A O 1
ATOM 686 N N . THR A 1 88 ? 7.261 -11.325 -8.004 1.00 98.31 88 THR A N 1
ATOM 687 C CA . THR A 1 88 ? 6.582 -12.623 -8.170 1.00 98.31 88 THR A CA 1
ATOM 688 C C . THR A 1 88 ? 6.716 -13.512 -6.926 1.00 98.31 88 THR A C 1
ATOM 690 O O . THR A 1 88 ? 5.754 -14.177 -6.541 1.00 98.31 88 THR A O 1
ATOM 693 N N . SER A 1 89 ? 7.874 -13.499 -6.256 1.00 98.19 89 SER A N 1
ATOM 694 C CA . SER A 1 89 ? 8.098 -14.261 -5.020 1.00 98.19 89 SER A CA 1
ATOM 695 C C . SER A 1 89 ? 7.197 -13.773 -3.885 1.00 98.19 89 SER A C 1
ATOM 697 O O . SER A 1 89 ? 6.529 -14.586 -3.243 1.00 98.19 89 SER A O 1
ATOM 699 N N . ALA A 1 90 ? 7.114 -12.453 -3.687 1.00 98.19 90 ALA A N 1
ATOM 700 C CA . ALA A 1 90 ? 6.223 -11.846 -2.701 1.00 98.19 90 ALA A CA 1
ATOM 701 C C . ALA A 1 90 ? 4.753 -12.153 -2.987 1.00 98.19 90 ALA A C 1
ATOM 703 O O . ALA A 1 90 ? 4.042 -12.604 -2.090 1.00 98.19 90 ALA A O 1
ATOM 704 N N . LYS A 1 91 ? 4.314 -12.012 -4.242 1.00 98.25 91 LYS A N 1
ATOM 705 C CA . LYS A 1 91 ? 2.968 -12.410 -4.673 1.00 98.25 91 LYS A CA 1
ATOM 706 C C . LYS A 1 91 ? 2.659 -13.860 -4.294 1.00 98.25 91 LYS A C 1
ATOM 708 O O . LYS A 1 91 ? 1.638 -14.121 -3.667 1.00 98.25 91 LYS A O 1
ATOM 713 N N . ASN A 1 92 ? 3.526 -14.800 -4.665 1.00 98.31 92 ASN A N 1
ATOM 714 C CA . ASN A 1 92 ? 3.281 -16.226 -4.439 1.00 98.31 92 ASN A CA 1
ATOM 715 C C . ASN A 1 92 ? 3.191 -16.581 -2.950 1.00 98.31 92 ASN A C 1
ATOM 717 O O . ASN A 1 92 ? 2.445 -17.490 -2.585 1.00 98.31 92 ASN A O 1
ATOM 721 N N . LEU A 1 93 ? 3.939 -15.879 -2.096 1.00 98.44 93 LEU A N 1
ATOM 722 C CA . LEU A 1 93 ? 3.840 -16.031 -0.650 1.00 98.44 93 LEU A CA 1
ATOM 723 C C . LEU A 1 93 ? 2.538 -15.423 -0.123 1.00 98.44 93 LEU A C 1
ATOM 725 O O . LEU A 1 93 ? 1.796 -16.113 0.566 1.00 98.44 93 LEU A O 1
ATOM 729 N N . LEU A 1 94 ? 2.232 -14.174 -0.483 1.00 97.69 94 LEU A N 1
ATOM 730 C CA . LEU A 1 94 ? 1.044 -13.450 -0.019 1.00 97.69 94 LEU A CA 1
ATOM 731 C C . LEU A 1 94 ? -0.264 -14.185 -0.346 1.00 97.69 94 LEU A C 1
ATOM 733 O O . LEU A 1 94 ? -1.152 -14.250 0.496 1.00 97.69 94 LEU A O 1
ATOM 737 N N . MET A 1 95 ? -0.356 -14.833 -1.509 1.00 97.12 95 MET A N 1
ATOM 738 C CA . MET A 1 95 ? -1.537 -15.615 -1.913 1.00 97.12 95 MET A CA 1
ATOM 739 C C . MET A 1 95 ? -1.849 -16.828 -1.008 1.00 97.12 95 MET A C 1
ATOM 741 O O . MET A 1 95 ? -2.885 -17.462 -1.188 1.00 97.12 95 MET A O 1
ATOM 745 N N . GLN A 1 96 ? -0.979 -17.169 -0.052 1.00 97.75 96 GLN A N 1
ATOM 746 C CA . GLN A 1 96 ? -1.175 -18.260 0.917 1.00 97.75 96 GLN A CA 1
ATOM 747 C C . GLN A 1 96 ? -1.822 -17.794 2.235 1.00 97.75 96 GLN A C 1
ATOM 749 O O . GLN A 1 96 ? -1.995 -18.590 3.160 1.00 97.75 96 GLN A O 1
ATOM 754 N N . PHE A 1 97 ? -2.136 -16.504 2.350 1.00 97.62 97 PHE A N 1
ATOM 755 C CA . PHE A 1 97 ? -2.601 -15.852 3.574 1.00 97.62 97 PHE A CA 1
ATOM 756 C C . PHE A 1 97 ? -3.960 -15.175 3.360 1.00 97.62 97 PHE A C 1
ATOM 758 O O . PHE A 1 97 ? -4.394 -14.983 2.223 1.00 97.62 97 PHE A O 1
ATOM 765 N N . ASN A 1 98 ? -4.648 -14.829 4.450 1.00 96.19 98 ASN A N 1
ATOM 766 C CA . ASN A 1 98 ? -5.945 -14.163 4.381 1.00 96.19 98 ASN A CA 1
ATOM 767 C C . ASN A 1 98 ? -5.741 -12.644 4.305 1.00 96.19 98 ASN A C 1
ATOM 769 O O . ASN A 1 98 ? -5.400 -12.009 5.296 1.00 96.19 98 ASN A O 1
ATOM 773 N N . LEU A 1 99 ? -5.899 -12.044 3.127 1.00 94.88 99 LEU A N 1
ATOM 774 C CA . LEU A 1 99 ? -5.571 -10.631 2.904 1.00 94.88 99 LEU A CA 1
ATOM 775 C C . LEU A 1 99 ? -6.833 -9.825 2.600 1.00 94.88 99 LEU A C 1
ATOM 777 O O . LEU A 1 99 ? -7.647 -10.232 1.769 1.00 94.88 99 LEU A O 1
ATOM 781 N N . SER A 1 100 ? -6.977 -8.656 3.230 1.00 91.81 100 SER A N 1
ATOM 782 C CA . SER A 1 100 ? -8.167 -7.810 3.082 1.00 91.81 100 SER A CA 1
ATOM 783 C C . SER A 1 100 ? -8.272 -7.238 1.669 1.00 91.81 100 SER A C 1
ATOM 785 O O . SER A 1 100 ? -7.605 -6.267 1.308 1.00 91.81 100 SER A O 1
ATOM 787 N N . GLY A 1 101 ? -9.121 -7.858 0.848 1.00 90.50 101 GLY A N 1
ATOM 788 C CA . GLY A 1 101 ? -9.479 -7.352 -0.477 1.00 90.50 101 GLY A CA 1
ATOM 789 C C . GLY A 1 101 ? -8.309 -7.213 -1.456 1.00 90.50 101 GLY A C 1
ATOM 790 O O . GLY A 1 101 ? -8.426 -6.428 -2.400 1.00 90.50 101 GLY A O 1
ATOM 791 N N . LEU A 1 102 ? -7.214 -7.966 -1.262 1.00 95.19 102 LEU A N 1
ATOM 792 C CA . LEU A 1 102 ? -6.017 -7.856 -2.100 1.00 95.19 102 LEU A CA 1
ATOM 793 C C . LEU A 1 102 ? -6.375 -8.018 -3.584 1.00 95.19 102 LEU A C 1
ATOM 795 O O . LEU A 1 102 ? -6.982 -9.009 -3.994 1.00 95.19 102 LEU A O 1
ATOM 799 N N . SER A 1 103 ? -5.947 -7.051 -4.389 1.00 96.06 103 SER A N 1
ATOM 800 C CA . SER A 1 103 ? -5.940 -7.130 -5.848 1.00 96.06 103 SER A CA 1
ATOM 801 C C . SER A 1 103 ? -4.517 -6.891 -6.343 1.00 96.06 103 SER A C 1
ATOM 803 O O . SER A 1 103 ? -3.795 -6.059 -5.799 1.00 96.06 103 SER A O 1
ATOM 805 N N . LEU A 1 104 ? -4.091 -7.658 -7.345 1.00 97.31 104 LEU A N 1
ATOM 806 C CA . LEU A 1 104 ? -2.742 -7.584 -7.900 1.00 97.31 104 LEU A CA 1
ATOM 807 C C . LEU A 1 104 ? -2.832 -7.282 -9.386 1.00 97.31 104 LEU A C 1
ATOM 809 O O . LEU A 1 104 ? -3.318 -8.111 -10.159 1.00 97.31 104 LEU A O 1
ATOM 813 N N . TRP A 1 105 ? -2.320 -6.125 -9.785 1.00 97.94 105 TRP A N 1
ATOM 814 C CA . TRP A 1 105 ? -2.263 -5.734 -11.188 1.00 97.94 105 TRP A CA 1
ATOM 815 C C . TRP A 1 105 ? -0.841 -5.856 -11.724 1.00 97.94 105 TRP A C 1
ATOM 817 O O . TRP A 1 105 ? 0.096 -5.530 -10.996 1.00 97.94 105 TRP A O 1
ATOM 827 N N . PRO A 1 106 ? -0.639 -6.329 -12.964 1.00 98.12 106 PRO A N 1
ATOM 828 C CA . PRO A 1 106 ? 0.692 -6.424 -13.552 1.00 98.12 106 PRO A CA 1
ATOM 829 C C . PRO A 1 106 ? 1.435 -5.086 -13.521 1.00 98.12 106 PRO A C 1
ATOM 831 O O . PRO A 1 106 ? 0.848 -4.028 -13.762 1.00 98.12 106 PRO A O 1
ATOM 834 N N . ALA A 1 107 ? 2.732 -5.146 -13.236 1.00 98.44 107 ALA A N 1
ATOM 835 C CA . ALA A 1 107 ? 3.620 -4.000 -13.265 1.00 98.44 107 ALA A CA 1
ATOM 836 C C . ALA A 1 107 ? 4.992 -4.383 -13.829 1.00 98.44 107 ALA A C 1
ATOM 838 O O . ALA A 1 107 ? 5.516 -5.455 -13.543 1.00 98.44 107 ALA A O 1
ATOM 839 N N . THR A 1 108 ? 5.609 -3.491 -14.599 1.00 98.38 108 THR A N 1
ATOM 840 C CA . THR A 1 108 ? 6.987 -3.671 -15.076 1.00 98.38 108 THR A CA 1
ATOM 841 C C . THR A 1 108 ? 7.908 -2.655 -14.417 1.00 98.38 108 THR A C 1
ATOM 843 O O . THR A 1 108 ? 7.765 -1.452 -14.632 1.00 98.38 108 THR A O 1
ATOM 846 N N . VAL A 1 109 ? 8.898 -3.134 -13.661 1.00 98.25 109 VAL A N 1
ATOM 847 C CA . VAL A 1 109 ? 9.959 -2.299 -13.080 1.00 98.25 109 VAL A CA 1
ATOM 848 C C . VAL A 1 109 ? 11.196 -2.343 -13.976 1.00 98.25 109 VAL A C 1
ATOM 850 O O . VAL A 1 109 ? 11.616 -3.406 -14.426 1.00 98.25 109 VAL A O 1
ATOM 853 N N . ALA A 1 110 ? 11.807 -1.192 -14.245 1.00 97.56 110 ALA A N 1
ATOM 854 C CA . ALA A 1 110 ? 12.928 -1.046 -15.164 1.00 97.56 110 ALA A CA 1
ATOM 855 C C . ALA A 1 110 ? 14.139 -0.379 -14.503 1.00 97.56 110 ALA A C 1
ATOM 857 O O . ALA A 1 110 ? 14.012 0.699 -13.925 1.00 97.56 110 ALA A O 1
ATOM 858 N N . LYS A 1 111 ? 15.337 -0.952 -14.686 1.00 95.75 111 LYS A N 1
ATOM 859 C CA . LYS A 1 111 ? 16.624 -0.302 -14.373 1.00 95.75 111 LYS A CA 1
ATOM 860 C C . LYS A 1 111 ? 17.493 -0.307 -15.631 1.00 95.75 111 LYS A C 1
ATOM 862 O O . LYS A 1 111 ? 17.969 -1.345 -16.080 1.00 95.75 111 LYS A O 1
ATOM 867 N N . GLY A 1 112 ? 17.637 0.852 -16.275 1.00 93.00 112 GLY A N 1
ATOM 868 C CA . GLY A 1 112 ? 18.294 0.941 -17.583 1.00 93.00 112 GLY A CA 1
ATOM 869 C C . GLY A 1 112 ? 17.582 0.090 -18.647 1.00 93.00 112 GLY A C 1
ATOM 870 O O . GLY A 1 112 ? 16.430 0.359 -19.001 1.00 93.00 112 GLY A O 1
ATOM 871 N N . ARG A 1 113 ? 18.265 -0.934 -19.175 1.00 94.50 113 ARG A N 1
ATOM 872 C CA . ARG A 1 113 ? 17.709 -1.873 -20.172 1.00 94.50 113 ARG A CA 1
ATOM 873 C C . ARG A 1 113 ? 17.029 -3.092 -19.552 1.00 94.50 113 ARG A C 1
ATOM 875 O O . ARG A 1 113 ? 16.257 -3.751 -20.239 1.00 94.50 113 ARG A O 1
ATOM 882 N N . GLU A 1 114 ? 17.281 -3.369 -18.279 1.00 96.81 114 GLU A N 1
ATOM 883 C CA . GLU A 1 114 ? 16.684 -4.508 -17.590 1.00 96.81 114 GLU A CA 1
ATOM 884 C C . GLU A 1 114 ? 15.213 -4.230 -17.267 1.00 96.81 114 GLU A C 1
ATOM 886 O O . GLU A 1 114 ? 14.810 -3.077 -17.056 1.00 96.81 114 GLU A O 1
ATOM 891 N N . ARG A 1 115 ? 14.406 -5.292 -17.277 1.00 97.38 115 ARG A N 1
ATOM 892 C CA . ARG A 1 115 ? 12.971 -5.278 -16.984 1.00 97.38 115 ARG A CA 1
ATOM 893 C C . ARG A 1 115 ? 12.665 -6.412 -16.017 1.00 97.38 115 ARG A C 1
ATOM 895 O O . ARG A 1 115 ? 13.201 -7.508 -16.173 1.00 97.38 115 ARG A O 1
ATOM 902 N N . PHE A 1 116 ? 11.832 -6.128 -15.029 1.00 97.69 116 PHE A N 1
ATOM 903 C CA . PHE A 1 116 ? 11.472 -7.050 -13.964 1.00 97.69 116 PHE A CA 1
ATOM 904 C C . PHE A 1 116 ? 9.958 -7.070 -13.791 1.00 97.69 116 PHE A C 1
ATOM 906 O O . PHE A 1 116 ? 9.328 -6.010 -13.732 1.00 97.69 116 PHE A O 1
ATOM 913 N N . ASP A 1 117 ? 9.406 -8.271 -13.655 1.00 98.19 117 ASP A N 1
ATOM 914 C CA . ASP A 1 117 ? 7.979 -8.472 -13.433 1.00 98.19 117 ASP A CA 1
ATOM 915 C C . ASP A 1 117 ? 7.632 -8.245 -11.962 1.00 98.19 117 ASP A C 1
ATOM 917 O O . ASP A 1 117 ? 8.128 -8.931 -11.061 1.00 98.19 117 ASP A O 1
ATOM 921 N N . TYR A 1 118 ? 6.764 -7.267 -11.740 1.00 98.62 118 TYR A N 1
ATOM 922 C CA . TYR A 1 118 ? 6.207 -6.890 -10.450 1.00 98.62 118 TYR A CA 1
ATOM 923 C C . TYR A 1 118 ? 4.681 -6.853 -10.541 1.00 98.62 118 TYR A C 1
ATOM 925 O O . TYR A 1 118 ? 4.074 -7.053 -11.596 1.00 98.62 118 TYR A O 1
ATOM 933 N N . PHE A 1 119 ? 4.047 -6.585 -9.409 1.00 98.56 119 PHE A N 1
ATOM 934 C CA . PHE A 1 119 ? 2.616 -6.370 -9.313 1.00 98.56 119 PHE A CA 1
ATOM 935 C C . PHE A 1 119 ? 2.344 -5.141 -8.456 1.00 98.56 119 PHE A C 1
ATOM 937 O O . PHE A 1 119 ? 2.923 -5.001 -7.382 1.00 98.56 119 PHE A O 1
ATOM 944 N N . LEU A 1 120 ? 1.451 -4.268 -8.908 1.00 98.31 120 LEU A N 1
ATOM 945 C CA . LEU A 1 120 ? 0.868 -3.232 -8.067 1.00 98.31 120 LEU A CA 1
ATOM 946 C C . LEU A 1 120 ? -0.107 -3.903 -7.102 1.00 98.31 120 LEU A C 1
ATOM 948 O O . LEU A 1 120 ? -1.105 -4.483 -7.538 1.00 98.31 120 LEU A O 1
ATOM 952 N N . ALA A 1 121 ? 0.219 -3.867 -5.810 1.00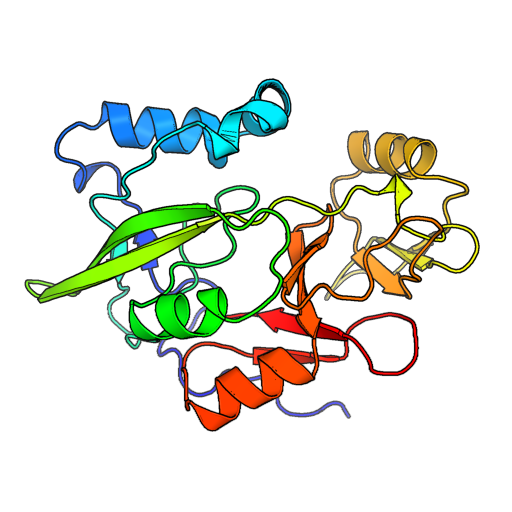 97.62 121 ALA A N 1
ATOM 953 C CA . ALA A 1 121 ? -0.616 -4.445 -4.772 1.00 97.62 121 ALA A CA 1
ATOM 954 C C . ALA A 1 121 ? -1.623 -3.410 -4.287 1.00 97.62 121 ALA A C 1
ATOM 956 O O . ALA A 1 121 ? -1.221 -2.395 -3.734 1.00 97.62 121 AL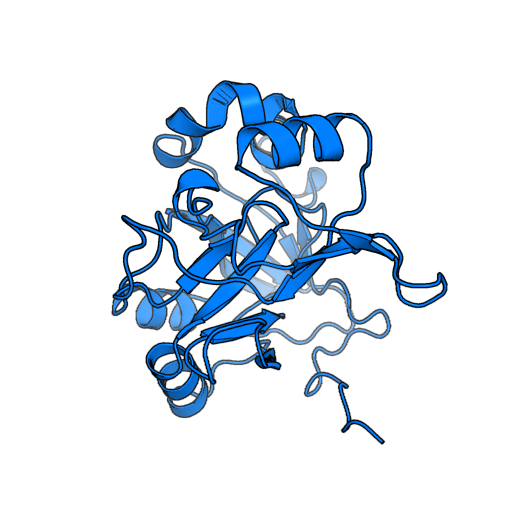A A O 1
ATOM 957 N N . TYR A 1 122 ? -2.909 -3.693 -4.473 1.00 96.81 122 TYR A N 1
ATOM 958 C CA . TYR A 1 122 ? -4.016 -2.915 -3.934 1.00 96.81 122 TYR A CA 1
ATOM 959 C C . TYR A 1 122 ? -4.640 -3.635 -2.744 1.00 96.81 122 TYR A C 1
ATOM 961 O O . TYR A 1 122 ? -5.012 -4.803 -2.869 1.00 96.81 122 TYR A O 1
ATOM 969 N N . LEU A 1 123 ? -4.787 -2.948 -1.616 1.00 94.62 123 LEU A N 1
ATOM 970 C CA . LEU A 1 123 ? -5.440 -3.457 -0.412 1.00 94.62 123 LEU A CA 1
ATOM 971 C C . LEU A 1 123 ? -6.733 -2.690 -0.167 1.00 94.62 123 LEU A C 1
ATOM 973 O O . LEU A 1 123 ? -6.746 -1.467 -0.153 1.00 94.62 123 LEU A O 1
ATOM 977 N N . SER A 1 124 ? -7.834 -3.399 0.068 1.00 91.81 124 SER A N 1
ATOM 978 C CA . SER A 1 124 ? -9.044 -2.719 0.521 1.00 91.81 124 SER A CA 1
ATOM 979 C C . SER A 1 124 ? -8.891 -2.319 1.979 1.00 91.81 124 SER A C 1
ATOM 981 O O . SER A 1 124 ? -8.502 -3.140 2.819 1.00 91.81 124 SER A O 1
ATOM 983 N N . HIS A 1 125 ? -9.266 -1.076 2.277 1.00 91.44 125 HIS A N 1
ATOM 984 C CA . HIS A 1 125 ? -9.353 -0.617 3.650 1.00 91.44 125 HIS A CA 1
ATOM 985 C C . HIS A 1 125 ? -10.328 -1.482 4.440 1.00 91.44 125 HIS A C 1
ATOM 987 O O . HIS A 1 125 ? -11.426 -1.802 3.971 1.00 91.44 125 HIS A O 1
ATOM 993 N N . VAL A 1 126 ? -9.945 -1.808 5.666 1.00 92.31 126 VAL A N 1
ATOM 994 C CA . VAL A 1 126 ? -10.917 -2.295 6.638 1.00 92.31 126 VAL A CA 1
ATOM 995 C C . VAL A 1 126 ? -11.841 -1.125 7.002 1.00 92.31 126 VAL A C 1
ATOM 997 O O . VAL A 1 126 ? -11.339 -0.017 7.225 1.00 92.31 126 VAL A O 1
ATOM 1000 N N . PRO A 1 127 ? -13.172 -1.327 7.040 1.00 91.69 127 PRO A N 1
ATOM 1001 C CA . PRO A 1 127 ? -14.110 -0.272 7.404 1.00 91.69 127 PRO A CA 1
ATOM 1002 C C . PRO A 1 127 ? -13.815 0.293 8.792 1.00 91.69 127 PRO A C 1
ATOM 1004 O O . PRO A 1 127 ? -13.557 -0.458 9.730 1.00 91.69 127 PRO A O 1
ATOM 1007 N N . ASP A 1 128 ? -13.932 1.610 8.956 1.00 93.25 128 ASP A N 1
ATOM 1008 C CA . ASP A 1 128 ? -13.747 2.251 10.262 1.00 93.25 128 ASP A CA 1
ATOM 1009 C C . ASP A 1 128 ? -14.750 1.736 11.302 1.00 93.25 128 ASP A C 1
ATOM 1011 O O . ASP A 1 128 ? -14.455 1.706 12.493 1.00 93.25 128 ASP A O 1
ATOM 1015 N N . GLU A 1 129 ? -15.922 1.274 10.865 1.00 94.75 129 GLU A N 1
ATOM 1016 C CA . GLU A 1 129 ? -16.941 0.645 11.705 1.00 94.75 129 GLU A CA 1
ATOM 1017 C C . GLU A 1 129 ? -16.443 -0.621 12.423 1.00 94.75 129 GLU A C 1
ATOM 1019 O O . GLU A 1 129 ? -17.052 -1.042 13.405 1.00 94.75 129 GLU A O 1
ATOM 1024 N N . SER A 1 130 ? -15.333 -1.218 11.978 1.00 92.88 130 SER A N 1
ATOM 1025 C CA . SER A 1 130 ? -14.705 -2.348 12.659 1.00 92.88 130 SER A CA 1
ATOM 1026 C C . SER A 1 130 ? -13.764 -1.934 13.795 1.00 92.88 130 SER A C 1
ATOM 1028 O O . SER A 1 130 ? -13.106 -2.806 14.355 1.00 92.88 130 SER A O 1
ATOM 1030 N N . ILE A 1 131 ? -13.621 -0.643 14.110 1.00 92.81 131 ILE A N 1
ATOM 1031 C CA . ILE A 1 131 ? -12.750 -0.136 15.182 1.00 92.81 131 ILE A CA 1
ATOM 1032 C C . ILE A 1 131 ? -13.572 0.083 16.461 1.00 92.81 131 ILE A C 1
ATOM 1034 O O . ILE A 1 131 ? -14.636 0.702 16.440 1.00 92.81 131 ILE A O 1
ATOM 1038 N N . ASP A 1 132 ? -13.065 -0.372 17.610 1.00 94.38 132 ASP A N 1
ATOM 1039 C CA . ASP A 1 132 ? -13.588 -0.008 18.933 1.00 94.38 132 ASP A CA 1
ATOM 1040 C C . ASP A 1 132 ? -13.104 1.404 19.292 1.00 94.38 132 ASP A C 1
ATOM 1042 O O . ASP A 1 132 ? -12.038 1.607 19.885 1.00 94.38 132 ASP A O 1
ATOM 1046 N N . PHE A 1 133 ? -13.887 2.405 18.893 1.00 94.88 133 PHE A N 1
ATOM 1047 C CA . PHE A 1 133 ? -13.595 3.819 19.132 1.00 94.88 133 PHE A CA 1
ATOM 1048 C C . PHE A 1 133 ? -13.523 4.190 20.618 1.00 94.88 133 PHE A C 1
ATOM 1050 O O . PHE A 1 133 ? -12.723 5.045 20.992 1.00 94.88 133 PHE A O 1
ATOM 1057 N N . GLY A 1 134 ? -14.281 3.506 21.483 1.00 94.12 134 GLY A N 1
ATOM 1058 C CA . GLY A 1 134 ? -14.280 3.773 22.924 1.00 94.12 134 GLY A CA 1
ATOM 1059 C C . GLY A 1 134 ? -12.937 3.456 23.590 1.00 94.12 134 GLY A C 1
ATOM 1060 O O . GLY A 1 134 ? -12.513 4.161 24.515 1.00 94.12 134 GLY A O 1
ATOM 1061 N N . LYS A 1 135 ? -12.245 2.421 23.097 1.00 94.00 135 LYS A N 1
ATOM 1062 C CA . LYS A 1 135 ? -10.900 2.031 23.554 1.00 94.00 135 LYS A CA 1
ATOM 1063 C C . LYS A 1 135 ? -9.772 2.660 22.742 1.00 94.00 135 LYS A C 1
ATOM 1065 O O . LYS A 1 135 ? -8.654 2.777 23.244 1.00 94.00 135 LYS A O 1
ATOM 1070 N N . SER A 1 136 ? -10.044 3.053 21.504 1.00 94.38 136 SER A N 1
ATOM 1071 C CA . SER A 1 136 ? -9.029 3.588 20.602 1.00 94.38 136 SER A CA 1
ATOM 1072 C C . SER A 1 136 ? -8.650 5.036 20.927 1.00 94.38 136 SER A C 1
ATOM 1074 O O . SER A 1 136 ? -9.424 5.816 21.482 1.00 94.38 136 SER A O 1
ATOM 1076 N N . VAL A 1 137 ? -7.416 5.399 20.583 1.00 94.94 137 VAL A N 1
ATOM 1077 C CA . VAL A 1 137 ? -6.856 6.741 20.755 1.00 94.94 137 VAL A CA 1
ATOM 1078 C C . VAL A 1 137 ? -6.132 7.119 19.476 1.00 94.94 137 VAL A C 1
ATOM 1080 O O . VAL A 1 137 ? -5.346 6.343 18.927 1.00 94.94 137 VAL A O 1
ATOM 1083 N N . PHE A 1 138 ? -6.379 8.340 19.028 1.00 94.81 138 PHE A N 1
ATOM 1084 C CA . PHE A 1 138 ? -5.843 8.922 17.807 1.00 94.81 138 PHE A CA 1
ATOM 1085 C C . PHE A 1 138 ? -4.948 10.105 18.179 1.00 94.81 138 PHE A C 1
ATOM 1087 O O . PHE A 1 138 ? -4.948 10.549 19.331 1.00 94.81 138 PHE A O 1
ATOM 1094 N N . PHE A 1 139 ? -4.171 10.628 17.238 1.00 93.25 139 PHE A N 1
ATOM 1095 C CA . PHE A 1 139 ? -3.436 11.869 17.461 1.00 93.25 139 PHE A CA 1
ATOM 1096 C C . PHE A 1 139 ? -3.319 12.716 16.195 1.00 93.25 139 PHE A C 1
ATOM 1098 O O . PHE A 1 139 ? -3.309 12.181 15.093 1.00 93.25 139 PHE A O 1
ATOM 1105 N N . THR A 1 140 ? -3.181 14.030 16.358 1.00 93.56 140 THR A N 1
ATOM 1106 C CA . THR A 1 140 ? -2.658 14.934 15.318 1.00 93.56 140 THR A CA 1
ATOM 1107 C C . THR A 1 140 ? -1.285 15.465 15.715 1.00 93.56 140 THR A C 1
ATOM 1109 O O . THR A 1 140 ? -0.898 15.384 16.888 1.00 93.56 140 THR A O 1
ATOM 1112 N N . GLY A 1 141 ? -0.550 16.025 14.753 1.00 85.44 141 GLY A N 1
ATOM 1113 C CA . GLY A 1 141 ? 0.821 16.479 14.964 1.00 85.44 141 GLY A CA 1
ATOM 1114 C C . GLY A 1 141 ? 1.828 15.360 14.697 1.00 85.44 141 GLY A C 1
ATOM 1115 O O . GLY A 1 141 ? 1.479 14.191 14.553 1.00 85.44 141 GLY A O 1
ATOM 1116 N N . GLY A 1 142 ? 3.112 15.706 14.621 1.00 73.06 142 GLY A N 1
ATOM 1117 C CA . GLY A 1 142 ? 4.107 14.821 14.014 1.00 73.06 142 GLY A CA 1
ATOM 1118 C C . GLY A 1 142 ? 5.516 14.987 14.560 1.00 73.06 142 GLY A C 1
ATOM 1119 O O . GLY A 1 142 ? 5.722 15.420 15.687 1.00 73.06 142 GLY A O 1
ATOM 1120 N N . MET A 1 143 ? 6.504 14.625 13.739 1.00 68.00 143 MET A N 1
ATOM 1121 C CA . MET A 1 143 ? 7.928 14.595 14.105 1.00 68.00 143 MET A CA 1
ATOM 1122 C C . MET A 1 143 ? 8.439 15.914 14.717 1.00 68.00 143 MET A C 1
ATOM 1124 O O . MET A 1 143 ? 9.326 15.886 15.564 1.00 68.00 143 MET A O 1
ATOM 1128 N N . PHE A 1 144 ? 7.846 17.048 14.330 1.00 80.12 144 PHE A N 1
ATOM 1129 C CA . PHE A 1 144 ? 8.259 18.388 14.762 1.00 80.12 144 PHE A CA 1
ATOM 1130 C C . PHE A 1 144 ? 7.169 19.178 15.501 1.00 80.12 144 PHE A C 1
ATOM 1132 O O . PHE A 1 144 ? 7.407 20.321 15.884 1.00 80.12 144 PHE A O 1
ATOM 1139 N N . LEU A 1 145 ? 5.978 18.602 15.705 1.00 83.56 145 LEU A N 1
ATOM 1140 C CA . LEU A 1 145 ? 4.853 19.267 16.369 1.00 83.56 145 LEU A CA 1
ATOM 1141 C C . LEU A 1 145 ? 4.395 18.456 17.587 1.00 83.56 145 LEU A C 1
ATOM 1143 O O . LEU A 1 145 ? 4.407 17.226 17.530 1.00 83.56 145 LEU A O 1
ATOM 1147 N N . PRO A 1 146 ? 3.955 19.107 18.679 1.00 87.62 146 PRO A N 1
ATOM 1148 C CA . PRO A 1 146 ? 3.373 18.401 19.812 1.00 87.62 146 PRO A CA 1
ATOM 1149 C C . PRO A 1 146 ? 2.217 17.506 19.365 1.00 87.62 146 PRO A C 1
ATOM 1151 O O . PRO A 1 146 ? 1.368 17.923 18.575 1.00 87.62 146 PRO A O 1
ATOM 1154 N N . LYS A 1 147 ? 2.183 16.279 19.888 1.00 92.31 147 LYS A N 1
ATOM 1155 C CA . LYS A 1 147 ? 1.078 15.359 19.630 1.00 92.31 147 LYS A CA 1
ATOM 1156 C C . LYS A 1 147 ? -0.129 15.755 20.465 1.00 92.31 147 LYS A C 1
ATOM 1158 O O . LYS A 1 147 ? -0.029 15.815 21.690 1.00 92.31 147 LYS A O 1
ATOM 1163 N N . ASN A 1 148 ? -1.266 15.955 19.810 1.00 93.81 148 ASN A N 1
ATOM 1164 C CA . ASN A 1 148 ? -2.548 16.145 20.480 1.00 93.81 148 ASN A CA 1
ATOM 1165 C C . ASN A 1 148 ? -3.337 14.848 20.387 1.00 93.81 148 ASN A C 1
ATOM 1167 O O . ASN A 1 148 ? -3.661 14.410 19.286 1.00 93.81 148 ASN A O 1
ATOM 1171 N N . PHE A 1 149 ? -3.622 14.231 21.530 1.00 94.94 149 PHE A N 1
ATOM 1172 C CA . PHE A 1 149 ? -4.383 12.988 21.570 1.00 94.94 149 PHE A CA 1
ATOM 1173 C C . PHE A 1 149 ? -5.876 13.266 21.468 1.00 94.94 149 PHE A C 1
ATOM 1175 O O . PHE A 1 149 ? -6.406 14.159 22.128 1.00 94.94 149 PHE A O 1
ATOM 1182 N N . LEU A 1 150 ? -6.543 12.469 20.645 1.00 96.00 150 LEU A N 1
ATOM 1183 C CA . LEU A 1 150 ? -7.951 12.594 20.319 1.00 96.00 150 LEU A CA 1
ATOM 1184 C C . LEU A 1 150 ? -8.668 11.280 20.608 1.00 96.00 150 LEU A C 1
ATOM 1186 O O . LEU A 1 150 ? -8.105 10.190 20.466 1.00 96.00 150 LEU A O 1
ATOM 1190 N N . LYS A 1 151 ? -9.938 11.402 20.976 1.00 97.12 151 LYS A N 1
ATOM 1191 C CA . LYS A 1 151 ? -10.890 10.300 21.017 1.00 97.12 151 LYS A CA 1
ATOM 1192 C C . LYS A 1 151 ? -12.080 10.677 20.158 1.00 97.12 151 LYS A C 1
ATOM 1194 O O . LYS A 1 151 ? -12.497 11.831 20.172 1.00 97.12 151 LYS A O 1
ATOM 1199 N N . PHE A 1 152 ? -12.606 9.690 19.457 1.00 96.88 152 PHE A N 1
ATOM 1200 C CA . PHE A 1 152 ? -13.873 9.794 18.755 1.00 96.88 152 PHE A CA 1
ATOM 1201 C C . PHE A 1 152 ? -14.827 8.785 19.378 1.00 96.88 152 PHE A C 1
ATOM 1203 O O . PHE A 1 152 ? -14.393 7.770 19.922 1.00 96.88 152 PHE A O 1
ATOM 1210 N N . SER A 1 153 ? -16.113 9.081 19.330 1.00 96.50 153 SER A N 1
ATOM 1211 C CA . SER A 1 153 ? -17.179 8.188 19.765 1.00 96.50 153 SER A CA 1
ATOM 1212 C C . SER A 1 153 ? -17.488 7.121 18.716 1.00 96.50 153 SER A C 1
ATOM 1214 O O . SER A 1 153 ? -17.811 5.991 19.081 1.00 96.50 153 SER A O 1
ATOM 1216 N N . ASP A 1 154 ? -17.341 7.453 17.430 1.00 96.56 154 ASP A N 1
ATOM 1217 C CA . ASP A 1 154 ? -17.629 6.562 16.310 1.00 96.56 154 ASP A CA 1
ATOM 1218 C C . ASP A 1 154 ? -16.890 6.945 15.005 1.00 96.56 154 ASP A C 1
ATOM 1220 O O . ASP A 1 154 ? -16.164 7.945 14.913 1.00 96.56 154 ASP A O 1
ATOM 1224 N N . ALA A 1 155 ? -17.104 6.131 13.965 1.00 94.81 155 ALA A N 1
ATOM 1225 C CA . ALA A 1 155 ? -16.539 6.318 12.630 1.00 94.81 155 ALA A CA 1
ATOM 1226 C C . ALA A 1 155 ? -17.029 7.593 11.924 1.00 94.81 155 ALA A C 1
ATOM 1228 O O . ALA A 1 155 ? -16.327 8.153 11.081 1.00 94.81 155 ALA A O 1
ATOM 1229 N N . ASN A 1 156 ? -18.242 8.062 12.216 1.00 95.88 156 ASN A N 1
ATOM 1230 C CA . ASN A 1 156 ? -18.794 9.260 11.592 1.00 95.88 156 ASN A CA 1
ATOM 1231 C C . ASN A 1 156 ? -18.146 10.526 12.168 1.00 95.88 156 ASN A C 1
ATOM 1233 O O . ASN A 1 156 ? -17.758 11.409 11.404 1.00 95.88 156 ASN A O 1
ATOM 1237 N N . GLU A 1 157 ? -17.945 10.593 13.484 1.00 96.50 157 GLU A N 1
ATOM 1238 C CA . GLU A 1 157 ? -17.222 11.688 14.135 1.00 96.50 157 GLU A CA 1
ATOM 1239 C C . GLU A 1 157 ? -15.778 11.783 13.621 1.00 96.50 157 GLU A C 1
ATOM 1241 O O . GLU A 1 157 ? -15.333 12.861 13.217 1.00 96.50 157 GLU A O 1
ATOM 1246 N N . LYS A 1 158 ? -15.076 10.645 13.520 1.00 94.94 158 LYS A N 1
ATOM 1247 C CA . LYS A 1 158 ? -13.740 10.583 12.905 1.00 94.94 158 LYS A CA 1
ATOM 1248 C C . LYS A 1 158 ? -13.756 11.125 11.471 1.00 94.94 158 LYS A C 1
ATOM 1250 O O . LYS A 1 158 ? -12.926 11.964 11.123 1.00 94.94 158 LYS A O 1
ATOM 1255 N N . ARG A 1 159 ? -14.706 10.695 10.631 1.00 92.12 159 ARG A N 1
ATOM 1256 C CA . ARG A 1 159 ? -14.826 11.176 9.239 1.00 92.12 159 ARG A CA 1
ATOM 1257 C C . ARG A 1 159 ? -15.080 12.682 9.157 1.00 92.12 159 ARG A C 1
ATOM 1259 O O . ARG A 1 159 ? -14.489 13.355 8.314 1.00 92.12 159 ARG A O 1
ATOM 1266 N N . GLN A 1 160 ? -15.917 13.231 10.038 1.00 93.19 160 GLN A N 1
ATOM 1267 C CA . GLN A 1 160 ? -16.151 14.677 10.121 1.00 93.19 160 GLN A CA 1
ATOM 1268 C C . GLN A 1 160 ? -14.905 15.452 10.560 1.00 93.19 160 GLN A C 1
ATOM 1270 O O . GLN A 1 160 ? -14.712 16.590 10.130 1.00 93.19 160 GLN A O 1
ATOM 1275 N N . PHE A 1 161 ? -14.064 14.855 11.405 1.00 93.94 161 PHE A N 1
ATOM 1276 C CA . PHE A 1 161 ? -12.786 15.440 11.784 1.00 93.94 161 PHE A CA 1
ATOM 1277 C C . PHE A 1 161 ? -11.807 15.452 10.604 1.00 93.94 161 PHE A C 1
ATOM 1279 O O . PHE A 1 161 ? -11.258 16.507 10.287 1.00 93.94 161 PHE A O 1
ATOM 1286 N N . VAL A 1 162 ? -11.629 14.313 9.925 1.00 89.75 162 VAL A N 1
ATOM 1287 C CA . VAL A 1 162 ? -10.686 14.159 8.800 1.00 89.75 162 VAL A CA 1
ATOM 1288 C C . VAL A 1 162 ? -11.084 15.009 7.589 1.00 89.75 162 VAL A C 1
ATOM 1290 O O . VAL A 1 162 ? -10.224 15.548 6.903 1.00 89.75 162 VAL A O 1
ATOM 1293 N N . SER A 1 163 ? -12.378 15.238 7.346 1.00 87.25 163 SER A N 1
ATOM 1294 C CA . SER A 1 163 ? -12.810 16.134 6.257 1.00 87.25 163 SER A CA 1
ATOM 1295 C C . SER A 1 163 ? -12.395 17.598 6.460 1.00 87.25 163 SER A C 1
ATOM 1297 O O . SER A 1 163 ? -12.389 18.376 5.507 1.00 87.25 163 SER A O 1
ATOM 1299 N N . LYS A 1 164 ? -12.037 17.976 7.694 1.00 88.88 164 LYS A N 1
ATOM 1300 C CA . LYS A 1 164 ? -11.567 19.318 8.067 1.00 88.88 164 LYS A CA 1
ATOM 1301 C C . LYS A 1 164 ? -10.074 19.360 8.403 1.00 88.88 164 LYS A C 1
ATOM 1303 O O . LYS A 1 164 ? -9.510 20.448 8.466 1.00 88.88 164 LYS A O 1
ATOM 1308 N N . ASN A 1 165 ? -9.448 18.207 8.639 1.00 84.56 165 ASN A N 1
ATOM 1309 C CA . ASN A 1 165 ? -8.072 18.080 9.109 1.00 84.56 165 ASN A CA 1
ATOM 1310 C C . ASN A 1 165 ? -7.361 16.969 8.333 1.00 84.56 165 ASN A C 1
ATOM 1312 O O . ASN A 1 165 ? -7.791 15.823 8.353 1.00 84.56 165 ASN A O 1
ATOM 1316 N N . TYR A 1 166 ? -6.237 17.294 7.703 1.00 73.62 166 TYR A N 1
ATOM 1317 C CA . TYR A 1 166 ? -5.526 16.355 6.828 1.00 73.62 166 TYR A CA 1
ATOM 1318 C C . TYR A 1 166 ? -4.572 15.396 7.557 1.00 73.62 166 TYR A C 1
ATOM 1320 O O . TYR A 1 166 ? -4.011 14.510 6.921 1.00 73.62 166 TYR A O 1
ATOM 1328 N N . ASP A 1 167 ? -4.367 15.566 8.864 1.00 83.62 167 ASP A N 1
ATOM 1329 C CA . ASP A 1 167 ? -3.396 14.795 9.643 1.00 83.62 167 ASP A CA 1
ATOM 1330 C C . ASP A 1 167 ? -4.096 14.066 10.794 1.00 83.62 167 ASP A C 1
ATOM 1332 O O . ASP A 1 167 ? -4.635 14.700 11.703 1.00 83.62 167 ASP A O 1
ATOM 1336 N N . LEU A 1 168 ? -4.115 12.733 10.734 1.00 90.69 168 LEU A N 1
ATOM 1337 C CA . LEU A 1 168 ? -4.626 11.873 11.796 1.00 90.69 168 LEU A CA 1
ATOM 1338 C C . LEU A 1 168 ? -3.809 10.577 11.861 1.00 90.69 168 LEU A C 1
ATOM 1340 O O . LEU A 1 168 ? -3.893 9.709 10.990 1.00 90.69 168 LEU A O 1
ATOM 1344 N N . GLY A 1 169 ? -3.044 10.434 12.934 1.00 90.19 169 GLY A N 1
ATOM 1345 C CA . GLY A 1 169 ? -2.342 9.213 13.292 1.00 90.19 169 GLY A CA 1
ATOM 1346 C C . GLY A 1 169 ? -3.118 8.368 14.300 1.00 90.19 169 GLY A C 1
ATOM 1347 O O . GLY A 1 169 ? -4.028 8.832 14.992 1.00 90.19 169 GLY A O 1
ATOM 1348 N N . TYR A 1 170 ? -2.703 7.113 14.428 1.00 90.56 170 TYR A N 1
ATOM 1349 C CA . TYR A 1 170 ? -3.214 6.186 15.432 1.00 90.56 170 TYR A CA 1
ATOM 1350 C C . TYR A 1 170 ? -2.257 6.092 16.619 1.00 90.56 170 TYR A C 1
ATOM 1352 O O . TYR A 1 170 ? -1.056 5.966 16.436 1.00 90.56 170 TYR A O 1
ATOM 1360 N N . HIS A 1 171 ? -2.750 6.173 17.853 1.00 89.75 171 HIS A N 1
ATOM 1361 C CA . HIS A 1 171 ? -1.931 5.929 19.047 1.00 89.75 171 HIS A CA 1
ATOM 1362 C C . HIS A 1 171 ? -2.144 4.520 19.608 1.00 89.75 171 HIS A C 1
ATOM 1364 O O . HIS A 1 171 ? -1.178 3.843 19.954 1.00 89.75 171 HIS A O 1
ATOM 1370 N N . SER A 1 172 ? -3.403 4.090 19.681 1.00 89.69 172 SER A N 1
ATOM 1371 C CA . SER A 1 172 ? -3.836 2.749 20.085 1.00 89.69 172 SER A CA 1
ATOM 1372 C C . SER A 1 172 ? -5.121 2.418 19.336 1.00 89.69 172 SER A C 1
ATOM 1374 O O . SER A 1 172 ? -6.070 3.197 19.424 1.00 89.69 172 SER A O 1
ATOM 1376 N N . ILE A 1 173 ? -5.162 1.302 18.609 1.00 90.25 173 ILE A N 1
ATOM 1377 C CA . ILE A 1 173 ? -6.339 0.880 17.839 1.00 90.25 173 ILE A CA 1
ATOM 1378 C C . ILE A 1 173 ? -6.788 -0.479 18.339 1.00 90.25 173 ILE A C 1
ATOM 1380 O O . ILE A 1 173 ? -5.987 -1.397 18.453 1.00 90.25 173 ILE A O 1
ATOM 1384 N N . TYR A 1 174 ? -8.069 -0.584 18.665 1.00 91.25 174 TYR A N 1
ATOM 1385 C CA . TYR A 1 174 ? -8.672 -1.812 19.160 1.00 91.25 174 TYR A CA 1
ATOM 1386 C C . TYR A 1 174 ? -9.713 -2.300 18.166 1.00 91.25 174 TYR A C 1
ATOM 1388 O O . TYR A 1 174 ? -10.484 -1.506 17.621 1.00 91.25 174 TYR A O 1
ATOM 1396 N N . SER A 1 175 ? -9.736 -3.608 17.949 1.00 91.00 175 SER A N 1
ATOM 1397 C CA . SER A 1 175 ? -10.719 -4.258 17.094 1.00 91.00 175 SER A CA 1
ATOM 1398 C C . SER A 1 175 ? -12.107 -4.157 17.726 1.00 91.00 175 SER A C 1
ATOM 1400 O O . SER A 1 175 ? -12.320 -4.501 18.888 1.00 91.00 175 SER A O 1
ATOM 1402 N N . GLY A 1 176 ? -13.059 -3.651 16.954 1.00 91.06 176 GLY A N 1
ATOM 1403 C CA . GLY A 1 176 ? -14.467 -3.560 17.307 1.00 91.06 176 GLY A CA 1
ATOM 1404 C C . GLY A 1 176 ? -15.253 -4.801 16.901 1.00 91.06 176 GLY A C 1
ATOM 1405 O O . GLY A 1 176 ? -14.728 -5.807 16.416 1.00 91.06 176 GLY A O 1
ATOM 1406 N N . LYS A 1 177 ? -16.571 -4.729 17.087 1.00 88.19 177 LYS A N 1
ATOM 1407 C CA . LYS A 1 177 ? -17.471 -5.812 16.690 1.00 88.19 177 LYS A CA 1
ATOM 1408 C C . LYS A 1 177 ? -17.478 -5.952 15.164 1.00 88.19 177 LYS A C 1
ATOM 1410 O O . LYS A 1 177 ? -17.782 -4.997 14.463 1.00 88.19 177 LYS A O 1
ATOM 1415 N N . GLY A 1 178 ? -17.223 -7.164 14.670 1.00 85.62 178 GLY A N 1
ATOM 1416 C CA . GLY A 1 178 ? -17.250 -7.472 13.235 1.00 85.62 178 GLY A CA 1
ATOM 1417 C C . GLY A 1 178 ? -15.902 -7.341 12.526 1.00 85.62 178 GLY A C 1
ATOM 1418 O O . GLY A 1 178 ? -15.847 -7.576 11.323 1.00 85.62 178 GLY A O 1
ATOM 1419 N N . PHE A 1 179 ? -14.826 -7.011 13.246 1.00 91.19 179 PHE A N 1
ATOM 1420 C CA . PHE A 1 179 ? -13.475 -7.140 12.709 1.00 91.19 179 PHE A CA 1
ATOM 1421 C C . PHE A 1 179 ? -13.123 -8.617 12.474 1.00 91.19 179 PHE A C 1
ATOM 1423 O O . PHE A 1 179 ? -13.334 -9.456 13.353 1.00 91.19 179 PHE A O 1
ATOM 1430 N N . ASP A 1 180 ? -12.586 -8.932 11.294 1.00 91.31 180 ASP A N 1
ATOM 1431 C CA . ASP A 1 180 ? -12.073 -10.266 10.982 1.00 91.31 180 ASP A CA 1
ATOM 1432 C C . ASP A 1 180 ? -10.652 -10.421 11.539 1.00 91.31 180 ASP A C 1
ATOM 1434 O O . ASP A 1 180 ? -9.666 -10.037 10.912 1.00 91.31 180 ASP A O 1
ATOM 1438 N N . SER A 1 181 ? -10.544 -11.013 12.729 1.00 89.44 181 SER A N 1
ATOM 1439 C CA . SER A 1 181 ? -9.257 -11.265 13.386 1.00 89.44 181 SER A CA 1
ATOM 1440 C C . SER A 1 181 ? -8.402 -12.330 12.689 1.00 89.44 181 SER A C 1
ATOM 1442 O O . SER A 1 181 ? -7.278 -12.575 13.115 1.00 89.44 181 SER A O 1
ATOM 1444 N N . SER A 1 182 ? -8.917 -12.994 11.647 1.00 92.44 182 SER A N 1
ATOM 1445 C CA . SER A 1 182 ? -8.169 -13.991 10.877 1.00 92.44 182 SER A CA 1
ATOM 1446 C C . SER A 1 182 ? -7.371 -13.403 9.711 1.00 92.44 182 SER A C 1
ATOM 1448 O O . SER A 1 182 ? -6.684 -14.157 9.021 1.00 92.44 182 SER A O 1
ATOM 1450 N N . LEU A 1 183 ? -7.470 -12.091 9.466 1.00 94.25 183 LEU A N 1
ATOM 1451 C CA . LEU A 1 183 ? -6.681 -11.405 8.444 1.00 94.25 183 LEU A CA 1
ATOM 1452 C C . LEU A 1 183 ? -5.175 -11.540 8.724 1.00 94.25 183 LEU A C 1
ATOM 1454 O O . LEU A 1 183 ? -4.733 -11.782 9.831 1.00 94.25 183 LEU A O 1
ATOM 1458 N N . ASP A 1 184 ? -4.340 -11.391 7.713 1.00 95.75 184 ASP A N 1
ATOM 1459 C CA . ASP A 1 184 ? -2.884 -11.412 7.856 1.00 95.75 184 ASP A CA 1
ATOM 1460 C C . ASP A 1 184 ? -2.234 -10.157 7.308 1.00 95.75 184 ASP A C 1
ATOM 1462 O O . ASP A 1 184 ? -1.114 -9.842 7.696 1.00 95.75 184 ASP A O 1
ATOM 1466 N N . LEU A 1 185 ? -2.924 -9.456 6.412 1.00 95.75 185 LEU A N 1
ATOM 1467 C CA . LEU A 1 185 ? -2.519 -8.176 5.861 1.00 95.75 185 LEU A CA 1
ATOM 1468 C C . LEU A 1 185 ? -3.767 -7.362 5.565 1.00 95.75 185 LEU A C 1
ATOM 1470 O O . LEU A 1 185 ? -4.679 -7.835 4.878 1.00 95.75 185 LEU A O 1
ATOM 1474 N N . PHE A 1 186 ? -3.789 -6.133 6.045 1.00 94.75 186 PHE A N 1
ATOM 1475 C CA . PHE A 1 186 ? -4.867 -5.206 5.756 1.00 94.75 186 PHE A CA 1
ATOM 1476 C C . PHE A 1 186 ? -4.393 -3.768 5.899 1.00 94.75 186 PHE A C 1
ATOM 1478 O O . PHE A 1 186 ? -3.350 -3.496 6.489 1.00 94.75 186 PHE A O 1
ATOM 1485 N N . GLU A 1 187 ? -5.163 -2.846 5.341 1.00 93.94 187 GLU A N 1
ATOM 1486 C CA . GLU A 1 187 ? -4.883 -1.419 5.414 1.00 93.94 187 GLU A CA 1
ATOM 1487 C C . GLU A 1 187 ? -5.978 -0.726 6.227 1.00 93.94 187 GLU A C 1
ATOM 1489 O O . GLU A 1 187 ? -7.165 -1.029 6.087 1.00 93.94 187 GLU A O 1
ATOM 1494 N N . LEU A 1 188 ? -5.589 0.209 7.087 1.00 92.56 188 LEU A N 1
ATOM 1495 C CA . LEU A 1 188 ? -6.516 1.101 7.774 1.00 92.56 188 LEU A CA 1
ATOM 1496 C C . LEU A 1 188 ? -6.807 2.338 6.913 1.00 92.56 188 LEU A C 1
ATOM 1498 O O . LEU A 1 188 ? -6.064 2.669 5.993 1.00 92.56 188 LEU A O 1
ATOM 1502 N N . SER A 1 189 ? -7.855 3.090 7.248 1.00 89.62 189 SER A N 1
ATOM 1503 C CA . SER A 1 189 ? -8.290 4.250 6.451 1.00 89.62 189 SER A CA 1
ATOM 1504 C C . SER A 1 189 ? -7.259 5.390 6.315 1.00 89.62 189 SER A C 1
ATOM 1506 O O . SER A 1 189 ? -7.507 6.344 5.585 1.00 89.62 189 SER A O 1
ATOM 1508 N N . ASN A 1 190 ? -6.162 5.367 7.078 1.00 86.75 190 ASN A N 1
ATOM 1509 C CA . ASN A 1 190 ? -5.088 6.366 7.028 1.00 86.75 190 ASN A CA 1
ATOM 1510 C C . ASN A 1 190 ? -3.841 5.851 6.279 1.00 86.75 190 ASN A C 1
ATOM 1512 O O . ASN A 1 190 ? -2.754 6.389 6.472 1.00 86.75 190 ASN A O 1
ATOM 1516 N N . ALA A 1 191 ? -4.003 4.796 5.475 1.00 88.44 191 ALA A N 1
ATOM 1517 C CA . ALA A 1 191 ? -2.950 4.114 4.726 1.00 88.44 191 ALA A CA 1
ATOM 1518 C C . ALA A 1 191 ? -1.898 3.367 5.573 1.00 88.44 191 ALA A C 1
ATOM 1520 O O . ALA A 1 191 ? -0.858 2.953 5.060 1.00 88.44 191 ALA A O 1
ATOM 1521 N N . GLU A 1 192 ? -2.140 3.150 6.872 1.00 90.69 192 GLU A N 1
ATOM 1522 C CA . GLU A 1 192 ? -1.304 2.229 7.645 1.00 90.69 192 GLU A CA 1
ATOM 1523 C C . GLU A 1 192 ? -1.609 0.774 7.278 1.00 90.69 192 GLU A C 1
ATOM 1525 O O . GLU A 1 192 ? -2.738 0.305 7.435 1.00 90.69 192 GLU A O 1
ATOM 1530 N N . VAL A 1 193 ? -0.578 0.050 6.840 1.00 93.69 193 VAL A N 1
ATOM 1531 C CA . VAL A 1 193 ? -0.650 -1.382 6.540 1.00 93.69 193 VAL A CA 1
ATOM 1532 C C . VAL A 1 193 ? -0.264 -2.181 7.780 1.00 93.69 193 VAL A C 1
ATOM 1534 O O . VAL A 1 193 ? 0.838 -2.026 8.314 1.00 93.69 193 VAL A O 1
ATOM 1537 N N . LEU A 1 194 ? -1.163 -3.054 8.227 1.00 93.88 194 LEU A N 1
ATOM 1538 C CA . LEU A 1 194 ? -0.959 -3.950 9.357 1.00 93.88 194 LEU A CA 1
ATOM 1539 C C . LEU A 1 194 ? -0.780 -5.392 8.886 1.00 93.88 194 LEU A C 1
ATOM 1541 O O . LEU A 1 194 ? -1.436 -5.831 7.944 1.00 93.88 194 LEU A O 1
ATOM 1545 N N . VAL A 1 195 ? 0.110 -6.124 9.555 1.00 94.94 195 VAL A N 1
ATOM 1546 C CA . VAL A 1 195 ? 0.490 -7.501 9.230 1.00 94.94 195 VAL A CA 1
ATOM 1547 C C . VAL A 1 195 ? 0.477 -8.395 10.469 1.00 94.94 195 VAL A C 1
ATOM 1549 O O . VAL A 1 195 ? 0.918 -7.973 11.541 1.00 94.94 195 VAL A O 1
ATOM 1552 N N . SER A 1 196 ? -0.016 -9.630 10.337 1.00 94.69 196 SER A N 1
ATOM 1553 C CA . SER A 1 196 ? 0.001 -10.613 11.426 1.00 94.69 196 SER A CA 1
ATOM 1554 C C . SER A 1 196 ? 1.425 -11.082 11.717 1.00 94.69 196 SER A C 1
ATOM 1556 O O . SER A 1 196 ? 2.276 -11.180 10.824 1.00 94.69 196 SER A O 1
ATOM 1558 N N . SER A 1 197 ? 1.682 -11.493 12.960 1.00 93.25 197 SER A N 1
ATOM 1559 C CA . SER A 1 197 ? 2.937 -12.174 13.313 1.00 93.25 197 SER A CA 1
ATOM 1560 C C . SER A 1 197 ? 3.207 -13.414 12.444 1.00 93.25 197 SER A C 1
ATOM 1562 O O . SER A 1 197 ? 4.357 -13.716 12.122 1.00 93.25 197 SER A O 1
ATOM 1564 N N . ARG A 1 198 ? 2.154 -14.120 12.009 1.00 95.31 198 ARG A N 1
ATOM 1565 C CA . ARG A 1 198 ? 2.266 -15.305 11.150 1.00 95.31 198 ARG A CA 1
ATOM 1566 C C . ARG A 1 198 ? 2.807 -14.954 9.763 1.00 95.31 198 ARG A C 1
ATOM 1568 O O . ARG A 1 198 ? 3.753 -15.603 9.313 1.00 95.31 198 ARG A O 1
ATOM 1575 N N . LEU A 1 199 ? 2.244 -13.939 9.105 1.00 96.25 199 LEU A N 1
ATOM 1576 C CA . LEU A 1 199 ? 2.726 -13.489 7.798 1.00 96.25 199 LEU A CA 1
ATOM 1577 C C . LEU A 1 199 ? 4.120 -12.867 7.908 1.00 96.25 199 LEU A C 1
ATOM 1579 O O . LEU A 1 199 ? 5.000 -13.211 7.123 1.00 96.25 199 LEU A O 1
ATOM 1583 N N . LYS A 1 200 ? 4.372 -12.053 8.935 1.00 95.62 200 LYS A N 1
ATOM 1584 C CA . LYS A 1 200 ? 5.702 -11.496 9.216 1.00 95.62 200 LYS A CA 1
ATOM 1585 C C . LYS A 1 200 ? 6.780 -12.586 9.308 1.00 95.62 200 LYS A C 1
ATOM 1587 O O . LYS A 1 200 ? 7.785 -12.517 8.603 1.00 95.62 200 LYS A O 1
ATOM 1592 N N . ASN A 1 201 ? 6.538 -13.643 10.085 1.00 95.88 201 ASN A N 1
ATOM 1593 C CA . ASN A 1 201 ? 7.470 -14.770 10.203 1.00 95.88 201 ASN A CA 1
ATOM 1594 C C . ASN A 1 201 ? 7.672 -15.515 8.873 1.00 95.88 201 ASN A C 1
ATOM 1596 O O . ASN A 1 201 ? 8.771 -15.993 8.593 1.00 95.88 201 ASN A O 1
ATOM 1600 N N . ALA A 1 202 ? 6.631 -15.631 8.045 1.00 97.75 202 ALA A N 1
ATOM 1601 C CA . ALA A 1 202 ? 6.740 -16.260 6.733 1.00 97.75 202 ALA A CA 1
ATOM 1602 C C . ALA A 1 202 ? 7.578 -15.424 5.755 1.00 97.75 202 ALA A C 1
ATOM 1604 O O . ALA A 1 202 ? 8.429 -15.989 5.068 1.00 97.75 202 ALA A O 1
ATOM 1605 N N . LEU A 1 203 ? 7.388 -14.100 5.737 1.00 96.56 203 LEU A N 1
ATOM 1606 C CA . LEU A 1 203 ? 8.191 -13.160 4.947 1.00 96.56 203 LEU A CA 1
ATOM 1607 C C . LEU A 1 203 ? 9.675 -13.239 5.337 1.00 96.56 203 LEU A C 1
ATOM 1609 O O . LEU A 1 203 ? 10.535 -13.367 4.467 1.00 96.56 203 LEU A O 1
ATOM 1613 N N . GLU A 1 204 ? 9.970 -13.251 6.641 1.00 95.12 204 GLU A N 1
ATOM 1614 C CA . GLU A 1 204 ? 11.338 -13.378 7.161 1.00 95.12 204 GLU A CA 1
ATOM 1615 C C . GLU A 1 204 ? 11.960 -14.740 6.830 1.00 95.12 204 GLU A C 1
ATOM 1617 O O . GLU A 1 204 ? 13.102 -14.808 6.375 1.00 95.12 204 GLU A O 1
ATOM 1622 N N . LYS A 1 205 ? 11.209 -15.836 7.001 1.00 97.31 205 LYS A N 1
ATOM 1623 C CA . LYS A 1 205 ? 11.675 -17.193 6.678 1.00 97.31 205 LYS A CA 1
ATOM 1624 C C . LYS A 1 205 ? 11.964 -17.363 5.185 1.00 97.31 205 LYS A C 1
ATOM 1626 O O . LYS A 1 205 ? 12.911 -18.059 4.830 1.00 97.31 205 LYS A O 1
ATOM 1631 N N . ALA A 1 206 ? 11.158 -16.741 4.328 1.00 97.19 206 ALA A N 1
ATOM 1632 C CA . ALA A 1 206 ? 11.363 -16.714 2.883 1.00 97.19 206 ALA A CA 1
ATOM 1633 C C . ALA A 1 206 ? 12.450 -15.720 2.441 1.00 97.19 206 ALA A C 1
ATOM 1635 O O . ALA A 1 206 ? 12.770 -15.679 1.256 1.00 97.19 206 ALA A O 1
ATOM 1636 N N . GLN A 1 207 ? 13.023 -14.950 3.375 1.00 96.25 207 GLN A N 1
ATOM 1637 C CA . GLN A 1 207 ? 14.053 -13.942 3.121 1.00 96.25 207 GLN A CA 1
ATOM 1638 C C . GLN A 1 207 ? 13.623 -12.884 2.093 1.00 96.25 207 GLN A C 1
ATOM 1640 O O . GLN A 1 207 ? 14.447 -12.403 1.317 1.00 96.25 207 GLN A O 1
ATOM 1645 N N . LEU A 1 208 ? 12.336 -12.515 2.086 1.00 95.50 208 LEU A N 1
ATOM 1646 C CA . LEU A 1 208 ? 11.853 -11.460 1.197 1.00 95.50 208 LEU A CA 1
ATOM 1647 C C . LEU A 1 208 ? 12.369 -10.092 1.656 1.00 95.50 208 LEU A C 1
ATOM 1649 O O . LEU A 1 208 ? 12.396 -9.779 2.847 1.00 95.50 208 LEU A O 1
ATOM 1653 N N . SER A 1 209 ? 12.799 -9.290 0.688 1.00 94.69 209 SER A N 1
ATOM 1654 C CA . SER A 1 209 ? 13.512 -8.028 0.899 1.00 94.69 209 SER A CA 1
ATOM 1655 C C . SER A 1 209 ? 12.623 -6.790 0.732 1.00 94.69 209 SER A C 1
ATOM 1657 O O . SER A 1 209 ? 11.570 -6.849 0.098 1.00 94.69 209 SER A O 1
ATOM 1659 N N . GLY A 1 210 ? 13.074 -5.647 1.262 1.00 91.19 210 GLY A N 1
ATOM 1660 C CA . GLY A 1 210 ? 12.365 -4.366 1.148 1.00 91.19 210 GLY A CA 1
ATOM 1661 C C . GLY A 1 210 ? 11.167 -4.233 2.081 1.00 91.19 210 GLY A C 1
ATOM 1662 O O . GLY A 1 210 ? 10.244 -3.512 1.753 1.00 91.19 210 GLY A O 1
ATOM 1663 N N . VAL A 1 211 ? 11.151 -4.954 3.207 1.00 91.25 211 VAL A N 1
ATOM 1664 C CA . VAL A 1 211 ? 10.096 -4.852 4.223 1.00 91.25 211 VAL A CA 1
ATOM 1665 C C . VAL A 1 211 ? 10.674 -4.559 5.599 1.00 91.25 211 VAL A C 1
ATOM 1667 O O . VAL A 1 211 ? 11.710 -5.098 5.997 1.00 91.25 211 VAL A O 1
ATOM 1670 N N . HIS A 1 212 ? 9.949 -3.742 6.351 1.00 89.00 212 HIS A N 1
ATOM 1671 C CA . HIS A 1 212 ? 10.260 -3.329 7.707 1.00 89.00 212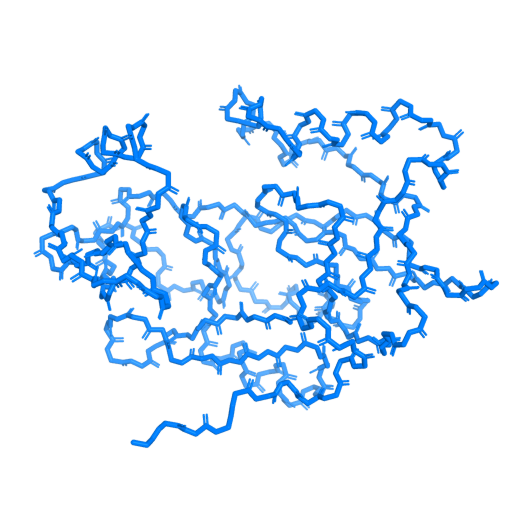 HIS A CA 1
ATOM 1672 C C . HIS A 1 212 ? 9.029 -3.469 8.588 1.00 89.00 212 HIS A C 1
ATOM 1674 O O . HIS A 1 212 ? 7.935 -3.034 8.235 1.00 89.00 212 HIS A O 1
ATOM 1680 N N . PHE A 1 213 ? 9.233 -4.062 9.761 1.00 90.12 213 PHE A N 1
ATOM 1681 C CA . PHE A 1 213 ? 8.172 -4.283 10.729 1.00 90.12 213 PHE A CA 1
ATOM 1682 C C . PHE A 1 213 ? 8.400 -3.403 11.947 1.00 90.12 213 PHE A C 1
ATOM 1684 O O . PHE A 1 213 ? 9.450 -3.483 12.588 1.00 90.12 213 PHE A O 1
ATOM 1691 N N . LEU A 1 214 ? 7.407 -2.589 12.287 1.00 88.12 214 LEU A N 1
ATOM 1692 C CA . LEU A 1 214 ? 7.381 -1.840 13.539 1.00 88.12 214 LEU A CA 1
ATOM 1693 C C . LEU A 1 214 ? 6.247 -2.362 14.425 1.00 88.12 214 LEU A C 1
ATOM 1695 O O . LEU A 1 214 ? 5.238 -2.831 13.897 1.00 88.12 214 LEU A O 1
ATOM 1699 N N . PRO A 1 215 ? 6.366 -2.267 15.760 1.00 85.44 215 PRO A N 1
ATOM 1700 C CA . PRO A 1 215 ? 5.236 -2.530 16.642 1.00 85.44 215 PRO A CA 1
ATOM 1701 C C . PRO A 1 215 ? 4.016 -1.709 16.208 1.00 85.44 215 PRO A C 1
ATOM 1703 O O . PRO A 1 215 ? 4.132 -0.493 16.012 1.00 85.44 215 PRO A O 1
ATOM 1706 N N . ALA A 1 216 ? 2.867 -2.365 16.031 1.00 81.19 216 ALA A N 1
ATOM 1707 C CA . ALA A 1 216 ? 1.616 -1.658 15.803 1.00 81.19 216 ALA A CA 1
ATOM 1708 C C . ALA A 1 216 ? 1.066 -1.076 17.110 1.00 81.19 216 ALA A C 1
ATOM 1710 O O . ALA A 1 216 ? 1.633 -1.218 18.195 1.00 81.19 216 ALA A O 1
ATOM 1711 N N . PHE A 1 217 ? -0.042 -0.364 16.970 1.00 72.19 217 PHE A N 1
ATOM 1712 C CA . PHE A 1 217 ? -0.764 0.263 18.061 1.00 72.19 217 PHE A CA 1
ATOM 1713 C C . PHE A 1 217 ? -1.888 -0.657 18.546 1.00 72.19 217 PHE A C 1
ATOM 1715 O O . PHE A 1 217 ? -2.603 -1.194 17.709 1.00 72.19 217 PHE A O 1
ATOM 1722 N N . GLY A 1 218 ? -2.126 -0.748 19.859 1.00 64.06 218 GLY A N 1
ATOM 1723 C CA . GLY A 1 218 ? -3.286 -1.473 20.406 1.00 64.06 218 GLY A CA 1
ATOM 1724 C C . GLY A 1 218 ? -2.976 -2.854 20.981 1.00 64.06 218 GLY A C 1
ATOM 1725 O O . GLY A 1 218 ? -1.861 -3.049 21.462 1.00 64.06 218 GLY A O 1
ATOM 1726 N N . GLU A 1 219 ? -3.992 -3.737 20.999 1.00 58.16 219 GLU A N 1
ATOM 1727 C CA . GLU A 1 219 ? -4.009 -5.042 21.696 1.00 58.16 219 GLU A CA 1
ATOM 1728 C C . GLU A 1 219 ? -2.658 -5.756 21.617 1.00 58.16 219 GLU A C 1
ATOM 1730 O O . GLU A 1 219 ? -2.057 -5.856 20.548 1.00 58.16 219 GLU A O 1
ATOM 1735 N N . GLU A 1 220 ? -2.165 -6.179 22.782 1.00 50.22 220 GLU A N 1
ATOM 1736 C CA . GLU A 1 220 ? -0.798 -6.639 23.026 1.00 50.22 220 GLU A CA 1
ATOM 1737 C C . GLU A 1 220 ? -0.241 -7.553 21.913 1.00 50.22 220 GLU A C 1
ATOM 1739 O O . GLU A 1 220 ? -0.388 -8.769 21.941 1.00 50.22 220 GLU A O 1
ATOM 1744 N N . GLY A 1 221 ? 0.477 -6.963 20.953 1.00 56.66 221 GLY A N 1
ATOM 1745 C CA . GLY A 1 221 ? 1.460 -7.660 20.120 1.00 56.66 221 GLY A CA 1
ATOM 1746 C C . GLY A 1 221 ? 0.948 -8.524 18.963 1.00 56.66 221 G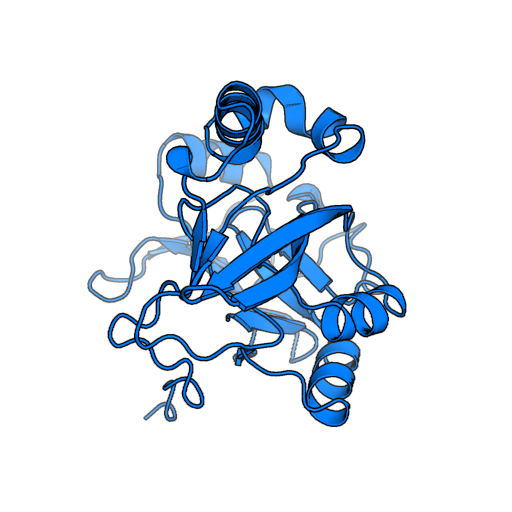LY A C 1
ATOM 1747 O O . GLY A 1 221 ? 1.763 -9.239 18.380 1.00 56.66 221 GLY A O 1
ATOM 1748 N N . GLU A 1 222 ? -0.332 -8.477 18.585 1.00 72.25 222 GLU A N 1
ATOM 1749 C CA . GLU A 1 222 ? -0.828 -9.330 17.487 1.00 72.25 222 GLU A CA 1
ATOM 1750 C C . GLU A 1 222 ? -0.425 -8.825 16.093 1.00 72.25 222 GLU A C 1
ATOM 1752 O O . GLU A 1 222 ? -0.032 -9.616 15.223 1.00 72.25 222 GLU A O 1
ATOM 1757 N N . TRP A 1 223 ? -0.457 -7.503 15.906 1.00 82.44 223 TRP A N 1
ATOM 1758 C CA . TRP A 1 223 ? -0.215 -6.848 14.622 1.00 82.44 223 TRP A CA 1
ATOM 1759 C C . TRP A 1 223 ? 1.071 -6.031 14.629 1.00 82.44 223 TRP A C 1
ATOM 1761 O O . TRP A 1 223 ? 1.490 -5.450 15.633 1.00 82.44 223 TRP A O 1
ATOM 1771 N N . LEU A 1 224 ? 1.692 -5.954 13.462 1.00 86.56 224 LEU A N 1
ATOM 1772 C CA . LEU A 1 224 ? 2.855 -5.123 13.194 1.00 86.56 224 LEU A CA 1
ATOM 1773 C C . LEU A 1 224 ? 2.512 -4.173 12.060 1.00 86.56 224 LEU A C 1
ATOM 1775 O O . LEU A 1 224 ? 1.701 -4.492 11.198 1.00 86.56 224 LEU A O 1
ATOM 1779 N N . LYS A 1 225 ? 3.145 -3.009 12.038 1.00 86.56 225 LYS A N 1
ATOM 1780 C CA . LYS A 1 225 ? 3.091 -2.147 10.867 1.00 86.56 225 LYS A CA 1
ATOM 1781 C C . LYS A 1 225 ? 4.086 -2.631 9.836 1.00 86.56 225 LYS A C 1
ATOM 1783 O O . LYS A 1 225 ? 5.243 -2.862 10.189 1.00 86.56 225 LYS A O 1
ATOM 1788 N N . LEU A 1 226 ? 3.647 -2.729 8.590 1.00 85.00 226 LEU A N 1
ATOM 1789 C CA . LEU A 1 226 ? 4.497 -3.035 7.453 1.00 85.00 226 LEU A CA 1
ATOM 1790 C C . LEU A 1 226 ? 4.858 -1.743 6.717 1.00 85.00 226 LEU A C 1
ATOM 1792 O O . LEU A 1 226 ? 3.987 -1.032 6.222 1.00 85.00 226 LEU A O 1
ATOM 1796 N N . TYR A 1 227 ? 6.154 -1.480 6.621 1.00 83.31 227 TYR A N 1
ATOM 1797 C CA . TYR A 1 227 ? 6.742 -0.430 5.798 1.00 83.31 227 TYR A CA 1
ATOM 1798 C C . TYR A 1 227 ? 7.683 -1.062 4.777 1.00 83.31 227 TYR A C 1
ATOM 1800 O O . TYR A 1 227 ? 8.140 -2.186 4.980 1.00 83.31 227 TYR A O 1
ATOM 1808 N N . CYS A 1 228 ? 7.971 -0.339 3.704 1.00 75.62 228 CYS A N 1
ATOM 1809 C CA . CYS A 1 228 ? 9.003 -0.695 2.735 1.00 75.62 228 CYS A CA 1
ATOM 1810 C C . CYS A 1 228 ? 10.035 0.429 2.662 1.00 75.62 228 CYS A C 1
ATOM 1812 O O . CYS A 1 228 ? 9.671 1.542 3.103 1.00 75.62 228 CYS A O 1
#